Protein AF-A0A7J5XKN3-F1 (afdb_monomer_lite)

pLDDT: mean 83.37, std 16.57, range [26.05, 98.12]

Foldseek 3Di:
DFWFAQQAAWEQEPNDIDGVVVCLQAVCVNVQPWDPVCGRPALVRLVVQLCVVLVVCCVVPNDVVSCVVQLQDFQQRSSVVGPTDPSSVVRNCQPVVCVLRRQFGPVLVVQVDVVDDNVDIDDDDPPHPCVVVVVVCVVCVVPDDDDPPVPDPDDDDDDQFAEAAAQLQLVVVDDDVVDDDPLLVCLSVQFDFAADDDDDDDDPDPVCVVSVDAFHWYAYPDPVGIDTDDNDDDPDPDDDDDDDDPRRVHQKTTHGRPSVVSLVSQQDADDRYGYAYQSNAPDMPDPVSRVVRVVVRVVVNVVVVVVVVVVVVD

Sequence (314 aa):
MYKVTIVESSGRVGGRLKNTYAVKADPNILKYNVRKSEKGKSANDLLQRALQRVKDDVKAHGCKVALQKYDQYSLEDYLNGEDVSPEAIRMIGDLLNQESLMNLALTEVIYLQSDVNNTIKYYEVTNGSDLLTTAFQNVLKDHVPSSSTLRTPLTHLHADLVLVTTTAKAALFMDFDPPLSSKKMEVLRGIHYGSSTKIILTFKEKFWLEDGIKGGKSITDGPSRFIYYPSHSFPNNKIGKWSTDPHSLGAFALFTPYQHLILQGAVQKEGRVHFAGEHTAFPHAWIETAMKSAIRAATNINKEAARTQQHDEL

Organism: Dissostichus mawsoni (NCBI:txid36200)

Structure (mmCIF, N/CA/C/O backbone):
data_AF-A0A7J5XKN3-F1
#
_entry.id   AF-A0A7J5XKN3-F1
#
loop_
_atom_site.group_PDB
_atom_site.id
_atom_site.type_symbol
_atom_site.label_atom_id
_atom_site.label_alt_id
_atom_site.label_comp_id
_atom_site.label_asym_id
_atom_site.label_entity_id
_atom_site.label_seq_id
_atom_site.pdbx_PDB_ins_code
_atom_site.Cartn_x
_atom_site.Cartn_y
_atom_site.Cartn_z
_atom_site.occupancy
_atom_site.B_iso_or_equiv
_atom_site.auth_seq_id
_atom_site.auth_comp_id
_atom_site.auth_asym_id
_atom_site.auth_atom_id
_atom_site.pdbx_PDB_model_num
ATOM 1 N N . MET A 1 1 ? -1.855 -24.861 3.383 1.00 30.91 1 MET A N 1
ATOM 2 C CA . MET A 1 1 ? -2.262 -23.445 3.264 1.00 30.91 1 MET A CA 1
ATOM 3 C C . MET A 1 1 ? -3.124 -23.113 4.479 1.00 30.91 1 MET A C 1
ATOM 5 O O . MET A 1 1 ? -4.209 -23.670 4.600 1.00 30.91 1 MET A O 1
ATOM 9 N N . TYR A 1 2 ? -2.610 -22.331 5.433 1.00 26.05 2 TYR A N 1
ATOM 10 C CA . TYR A 1 2 ? -3.352 -21.966 6.649 1.00 26.05 2 TYR A CA 1
ATOM 11 C C . TYR A 1 2 ? -4.277 -20.774 6.371 1.00 26.05 2 TYR A C 1
ATOM 13 O O . TYR A 1 2 ? -3.972 -19.910 5.550 1.00 26.05 2 TYR A O 1
ATOM 21 N N . LYS A 1 3 ? -5.445 -20.762 7.018 1.00 28.62 3 LYS A N 1
ATOM 22 C CA . LYS A 1 3 ? -6.473 -19.726 6.862 1.00 28.62 3 LYS A CA 1
ATOM 23 C C . LYS A 1 3 ? -6.134 -18.543 7.770 1.00 28.62 3 LYS A C 1
ATOM 25 O O . LYS A 1 3 ? -6.198 -18.694 8.986 1.00 28.62 3 LYS A O 1
ATOM 30 N N . VAL A 1 4 ? -5.860 -17.371 7.200 1.00 27.14 4 VAL A N 1
ATOM 31 C CA . VAL A 1 4 ? -5.755 -16.127 7.975 1.00 27.14 4 VAL A CA 1
ATOM 32 C C . VAL A 1 4 ? -7.148 -15.508 8.043 1.00 27.14 4 VAL A C 1
ATOM 34 O O . VAL A 1 4 ? -7.730 -15.137 7.025 1.00 27.14 4 VAL A O 1
ATOM 37 N N . THR A 1 5 ? -7.720 -15.440 9.244 1.00 26.27 5 THR A N 1
ATOM 38 C CA . THR A 1 5 ? -8.950 -14.675 9.492 1.00 26.27 5 THR A CA 1
ATOM 39 C C . THR A 1 5 ? -8.538 -13.409 10.229 1.00 26.27 5 THR A C 1
ATOM 41 O O . THR A 1 5 ? -7.929 -13.504 11.294 1.00 26.27 5 THR A O 1
ATOM 44 N N . ILE A 1 6 ? -8.850 -12.229 9.683 1.00 34.16 6 ILE A N 1
ATOM 45 C CA . ILE A 1 6 ? -8.704 -10.967 10.420 1.00 34.16 6 ILE A CA 1
ATOM 46 C C . ILE A 1 6 ? -9.834 -10.924 11.453 1.00 34.16 6 ILE A C 1
ATOM 48 O O . ILE A 1 6 ? -10.905 -10.367 11.228 1.00 34.16 6 ILE A O 1
ATOM 52 N N . VAL A 1 7 ? -9.623 -11.599 12.580 1.00 32.91 7 VAL A N 1
ATOM 53 C CA . VAL A 1 7 ? -10.472 -11.458 13.760 1.00 32.91 7 VAL A CA 1
ATOM 54 C C . VAL A 1 7 ? -9.823 -10.381 14.605 1.00 32.91 7 VAL A C 1
ATOM 56 O O . VAL A 1 7 ? -8.782 -10.611 15.212 1.00 32.91 7 VAL A O 1
ATOM 59 N N . GLU A 1 8 ? -10.370 -9.171 14.606 1.00 50.75 8 GLU A N 1
ATOM 60 C CA . GLU A 1 8 ? -9.929 -8.221 15.623 1.00 50.75 8 GLU A CA 1
ATOM 61 C C . GLU A 1 8 ? -10.385 -8.788 16.980 1.00 50.75 8 GLU A C 1
ATOM 63 O O . GLU A 1 8 ? -11.509 -9.281 17.097 1.00 50.75 8 GLU A O 1
ATOM 68 N N . SER A 1 9 ? -9.478 -8.866 17.949 1.00 48.03 9 SER A N 1
ATOM 69 C CA . SER A 1 9 ? -9.684 -9.614 19.195 1.00 48.03 9 SER A CA 1
ATOM 70 C C . SER A 1 9 ? -10.018 -8.708 20.372 1.00 48.03 9 SER A C 1
ATOM 72 O O . SER A 1 9 ? -10.978 -8.941 21.110 1.00 48.03 9 SER A O 1
ATOM 74 N N . SER A 1 10 ? -9.238 -7.645 20.542 1.00 56.69 10 SER A N 1
ATOM 75 C CA . SER A 1 10 ? -9.460 -6.623 21.555 1.00 56.69 10 SER A CA 1
ATOM 76 C C . SER A 1 10 ? -8.798 -5.310 21.138 1.00 56.69 10 SER A C 1
ATOM 78 O O . SER A 1 10 ? -7.857 -5.288 20.350 1.00 56.69 10 SER A O 1
ATOM 80 N N . GLY A 1 11 ? -9.305 -4.182 21.623 1.00 58.00 11 GLY A N 1
ATOM 81 C CA . GLY A 1 11 ? -8.705 -2.878 21.385 1.00 58.00 11 GLY A CA 1
ATOM 82 C C . GLY A 1 11 ? -8.600 -2.070 22.666 1.00 58.00 11 GLY A C 1
ATOM 83 O O . GLY A 1 11 ? -9.523 -2.108 23.480 1.00 58.00 11 GLY A O 1
ATOM 84 N N . ARG A 1 12 ? -7.483 -1.360 22.863 1.00 60.47 12 ARG A N 1
ATOM 85 C CA . ARG A 1 12 ? -7.326 -0.348 23.911 1.00 60.47 12 ARG A CA 1
ATOM 86 C C . ARG A 1 12 ? -7.224 1.031 23.280 1.00 60.47 12 ARG A C 1
ATOM 88 O O . ARG A 1 12 ? -6.161 1.424 22.837 1.00 60.47 12 ARG A O 1
ATOM 95 N N . VAL A 1 13 ? -8.329 1.760 23.277 1.00 63.78 13 VAL A N 1
ATOM 96 C CA . VAL A 1 13 ? -8.402 3.113 22.715 1.00 63.78 13 VAL A CA 1
ATOM 97 C C . VAL A 1 13 ? -8.991 4.041 23.768 1.00 63.78 13 VAL A C 1
ATOM 99 O O . VAL A 1 13 ? -9.942 3.670 24.463 1.00 63.78 13 VAL A O 1
ATOM 102 N N . GLY A 1 14 ? -8.379 5.206 23.967 1.00 61.94 14 GLY A N 1
ATOM 103 C CA . GLY A 1 14 ? -8.684 6.105 25.077 1.00 61.94 14 GLY A CA 1
ATOM 104 C C . GLY A 1 14 ? -8.498 5.425 26.437 1.00 61.94 14 GLY A C 1
ATOM 105 O O . GLY A 1 14 ? -9.307 5.620 27.346 1.00 61.94 14 GLY A O 1
ATOM 106 N N . GLY A 1 15 ? -7.501 4.537 26.553 1.00 64.44 15 GLY A N 1
ATOM 107 C CA . GLY A 1 15 ? -7.208 3.785 27.778 1.00 64.44 15 GLY A CA 1
ATOM 108 C C . GLY A 1 15 ? -8.166 2.629 28.104 1.00 64.44 15 GLY A C 1
ATOM 109 O O . GLY A 1 15 ? -8.061 2.047 29.183 1.00 64.44 15 GLY A O 1
ATOM 110 N N . ARG A 1 16 ? -9.089 2.249 27.208 1.00 67.06 16 ARG A N 1
ATOM 111 C CA . ARG A 1 16 ? -10.119 1.232 27.501 1.00 67.06 16 ARG A CA 1
ATOM 112 C C . ARG A 1 16 ? -9.963 -0.039 26.703 1.00 67.06 16 ARG A C 1
ATOM 114 O O . ARG A 1 16 ? -10.171 -0.025 25.500 1.00 67.06 16 ARG A O 1
ATOM 121 N N . LEU A 1 17 ? -9.709 -1.145 27.397 1.00 73.62 17 LEU A N 1
ATOM 122 C CA . LEU A 1 17 ? -9.696 -2.473 26.796 1.00 73.62 17 LEU A CA 1
ATOM 123 C C . LEU A 1 17 ? -11.129 -2.957 26.532 1.00 73.62 17 LEU A C 1
ATOM 125 O O . LEU A 1 17 ? -11.919 -3.108 27.467 1.00 73.62 17 LEU A O 1
ATOM 129 N N . LYS A 1 18 ? -11.466 -3.200 25.266 1.00 79.12 18 LYS A N 1
ATOM 130 C CA . LYS A 1 18 ? -12.751 -3.765 24.841 1.00 79.12 18 LYS A CA 1
ATOM 131 C C . LYS A 1 18 ? -12.535 -4.877 23.833 1.00 79.12 18 LYS A C 1
ATOM 133 O O . LYS A 1 18 ? -11.673 -4.771 22.971 1.00 79.12 18 LYS A O 1
ATOM 138 N N . ASN A 1 19 ? -13.332 -5.936 23.935 1.00 77.62 19 ASN A N 1
ATOM 139 C CA . ASN A 1 19 ? -13.365 -6.970 22.910 1.00 77.62 19 ASN A CA 1
ATOM 140 C C . ASN A 1 19 ? -13.946 -6.375 21.618 1.00 77.62 19 ASN A C 1
ATOM 142 O O . ASN A 1 19 ? -14.929 -5.632 21.655 1.00 77.62 19 ASN A O 1
ATOM 146 N N . THR A 1 20 ? -13.361 -6.716 20.480 1.00 75.56 20 THR A N 1
ATOM 147 C CA . THR A 1 20 ? -13.816 -6.248 19.171 1.00 75.56 20 THR A CA 1
ATOM 148 C C . THR A 1 20 ? -15.270 -6.585 18.877 1.00 75.56 20 THR A C 1
ATOM 150 O O . THR A 1 20 ? -15.958 -5.756 18.296 1.00 75.56 20 THR A O 1
ATOM 153 N N . TYR A 1 21 ? -15.773 -7.757 19.271 1.00 77.44 21 TYR A N 1
ATOM 154 C CA . TYR A 1 21 ? -17.184 -8.098 19.065 1.00 77.44 21 TYR A CA 1
ATOM 155 C C . TYR A 1 21 ? -18.105 -7.109 19.784 1.00 77.44 21 TYR A C 1
ATOM 157 O O . TYR A 1 21 ? -19.127 -6.714 19.229 1.00 77.44 21 TYR A O 1
ATOM 165 N N . ALA A 1 22 ? -17.703 -6.637 20.969 1.00 82.69 22 ALA A N 1
ATOM 166 C CA . ALA A 1 22 ? -18.431 -5.593 21.680 1.00 82.69 22 ALA A CA 1
ATOM 167 C C . ALA A 1 22 ? -18.344 -4.245 20.947 1.00 82.69 22 ALA A C 1
ATOM 169 O O . ALA A 1 22 ? -19.355 -3.568 20.828 1.00 82.69 22 ALA A O 1
ATOM 170 N N . VAL A 1 23 ? -17.172 -3.875 20.412 1.00 85.75 23 VAL A N 1
ATOM 171 C CA . VAL A 1 23 ? -16.995 -2.632 19.629 1.00 85.75 23 VAL A CA 1
ATOM 172 C C . VAL A 1 23 ? -17.803 -2.670 18.328 1.00 85.75 23 VAL A C 1
ATOM 174 O O . VAL A 1 23 ? -18.379 -1.664 17.934 1.00 85.75 23 VAL A O 1
ATOM 177 N N . LYS A 1 24 ? -17.868 -3.826 17.660 1.00 83.69 24 LYS A N 1
ATOM 178 C CA . LYS A 1 24 ? -18.670 -4.025 16.446 1.00 83.69 24 LYS A CA 1
ATOM 179 C C . LYS A 1 24 ? -20.167 -3.960 16.735 1.00 83.69 24 LYS A C 1
ATOM 181 O O . LYS A 1 24 ? -20.903 -3.424 15.917 1.00 83.69 24 LYS A O 1
ATOM 186 N N . ALA A 1 25 ? -20.605 -4.501 17.872 1.00 87.38 25 ALA A N 1
ATOM 187 C CA . ALA A 1 25 ? -22.002 -4.446 18.295 1.00 87.38 25 ALA A CA 1
ATOM 188 C C . ALA A 1 25 ? -22.421 -3.038 18.750 1.00 87.38 25 ALA A C 1
ATOM 190 O O . ALA A 1 25 ? -23.528 -2.604 18.450 1.00 87.38 25 ALA A O 1
ATOM 191 N N . ASP A 1 26 ? -21.540 -2.323 19.454 1.00 90.56 26 ASP A N 1
ATOM 192 C CA . ASP A 1 26 ? -21.755 -0.941 19.879 1.00 90.56 26 ASP A CA 1
ATOM 193 C C . ASP A 1 26 ? -20.442 -0.136 19.835 1.00 90.56 26 ASP A C 1
ATOM 195 O O . ASP A 1 26 ? -19.656 -0.159 20.790 1.00 90.56 26 ASP A O 1
ATOM 199 N N . PRO A 1 27 ? -20.203 0.644 18.766 1.00 90.50 27 PRO A N 1
ATOM 200 C CA . PRO A 1 27 ? -19.013 1.488 18.665 1.00 90.50 27 PRO A CA 1
ATOM 201 C C . PRO A 1 27 ? -18.922 2.561 19.763 1.00 90.50 27 PRO A C 1
ATOM 203 O O . PRO A 1 27 ? -17.829 3.042 20.077 1.00 90.50 27 PRO A O 1
ATOM 206 N N . ASN A 1 28 ? -20.043 2.920 20.407 1.00 90.19 28 ASN A N 1
ATOM 207 C CA . ASN A 1 28 ? -20.073 3.975 21.422 1.00 90.19 28 ASN A CA 1
ATOM 208 C C . ASN A 1 28 ? -19.319 3.597 22.705 1.00 90.19 28 ASN A C 1
ATOM 210 O O . ASN A 1 28 ? -18.967 4.483 23.487 1.00 90.19 28 ASN A O 1
ATOM 214 N N . ILE A 1 29 ? -19.008 2.316 22.932 1.00 90.25 29 ILE A N 1
ATOM 215 C CA . ILE A 1 29 ? -18.264 1.876 24.123 1.00 90.25 29 ILE A CA 1
ATOM 216 C C . ILE A 1 29 ? -16.851 2.476 24.208 1.00 90.25 29 ILE A C 1
ATOM 218 O O . ILE A 1 29 ? -16.289 2.608 25.304 1.00 90.25 29 ILE A O 1
ATOM 222 N N . LEU A 1 30 ? -16.290 2.884 23.065 1.00 88.31 30 LEU A N 1
ATOM 223 C CA . LEU A 1 30 ? -15.011 3.591 22.984 1.00 88.31 30 LEU A CA 1
ATOM 224 C C . LEU A 1 30 ? -15.139 5.068 23.410 1.00 88.31 30 LEU A C 1
ATOM 226 O O . LEU A 1 30 ? -14.160 5.674 23.831 1.00 88.31 30 LEU A O 1
ATOM 230 N N . LYS A 1 31 ? -16.364 5.613 23.449 1.00 90.94 31 LYS A N 1
ATOM 231 C CA . LYS A 1 31 ? -16.730 7.001 23.801 1.00 90.94 31 LYS A CA 1
ATOM 232 C C . LYS A 1 31 ? -15.922 8.071 23.057 1.00 90.94 31 LYS A C 1
ATOM 234 O O . LYS A 1 31 ? -15.493 9.046 23.671 1.00 90.94 31 LYS A O 1
ATOM 239 N N . TYR A 1 32 ? -15.755 7.906 21.747 1.00 92.19 32 TYR A N 1
ATOM 240 C CA . TYR A 1 32 ? -15.432 9.038 20.877 1.00 92.19 32 TYR A CA 1
ATOM 241 C C . TYR A 1 32 ? -16.544 10.087 20.969 1.00 92.19 32 TYR A C 1
ATOM 243 O O . TYR A 1 32 ? -17.729 9.734 21.009 1.00 92.19 32 TYR A O 1
ATOM 251 N N . ASN A 1 33 ? -16.184 11.371 21.018 1.00 95.50 33 ASN A N 1
ATOM 252 C CA . ASN A 1 33 ? -17.155 12.455 21.186 1.00 95.50 33 ASN A CA 1
ATOM 253 C C . ASN A 1 33 ? -17.746 12.894 19.832 1.00 95.50 33 ASN A C 1
ATOM 255 O O . ASN A 1 33 ? -17.635 14.046 19.420 1.00 95.50 33 ASN A O 1
ATOM 259 N N . VAL A 1 34 ? -18.349 11.938 19.123 1.00 96.50 34 VAL A N 1
ATOM 260 C CA . VAL A 1 34 ? -18.928 12.133 17.784 1.00 96.50 34 VAL A CA 1
ATOM 261 C C . VAL A 1 34 ? -20.284 12.850 17.834 1.00 96.50 34 VAL A C 1
ATOM 263 O O . VAL A 1 34 ? -20.976 12.864 18.862 1.00 96.50 34 VAL A O 1
ATOM 266 N N . ARG A 1 35 ? -20.710 13.426 16.702 1.00 97.56 35 ARG A N 1
ATOM 267 C CA . ARG A 1 35 ? -22.014 14.099 16.577 1.00 97.56 35 ARG A CA 1
ATOM 268 C C . ARG A 1 35 ? -23.163 13.110 16.780 1.00 97.56 35 ARG A C 1
ATOM 270 O O . ARG A 1 35 ? -23.034 11.904 16.586 1.00 97.56 35 ARG A O 1
ATOM 277 N N . LYS A 1 36 ? -24.357 13.627 17.096 1.00 96.12 36 LYS A N 1
ATOM 278 C CA . LYS A 1 36 ? -25.571 12.800 17.258 1.00 96.12 36 LYS A CA 1
ATOM 279 C C . LYS A 1 36 ? -25.877 11.937 16.023 1.00 96.12 36 LYS A C 1
ATOM 281 O O . LYS A 1 36 ? -26.283 10.796 16.191 1.00 96.12 36 LYS A O 1
ATOM 286 N N . SER A 1 37 ? -25.644 12.456 14.815 1.00 96.00 37 SER A N 1
ATOM 287 C CA . SER A 1 37 ? -25.842 11.746 13.538 1.00 96.00 37 SER A CA 1
ATOM 288 C C . SER A 1 37 ? -24.800 10.653 13.254 1.00 96.00 37 SER A C 1
ATOM 290 O O . SER A 1 37 ? -24.967 9.873 12.312 1.00 96.00 37 SER A O 1
ATOM 292 N N . GLU A 1 38 ? -23.727 10.595 14.041 1.00 97.38 38 GLU A N 1
ATOM 293 C CA . GLU A 1 38 ? -22.603 9.663 13.890 1.00 97.38 38 GLU A CA 1
ATOM 294 C C . GLU A 1 38 ? -22.593 8.576 14.969 1.00 97.38 3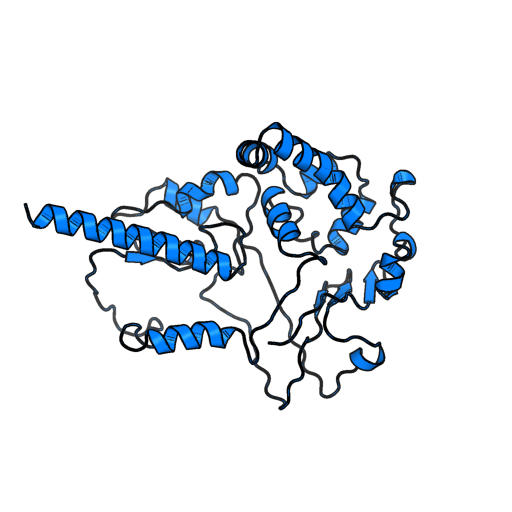8 GLU A C 1
ATOM 296 O O . GLU A 1 38 ? -21.942 7.549 14.798 1.00 97.38 38 GLU A O 1
ATOM 301 N N . LYS A 1 39 ? -23.333 8.770 16.068 1.00 95.69 39 LYS A N 1
ATOM 302 C CA . LYS A 1 39 ? -23.427 7.789 17.154 1.00 95.69 39 LYS A CA 1
ATOM 303 C C . LYS A 1 39 ? -23.906 6.429 16.648 1.00 95.69 39 LYS A C 1
ATOM 305 O O . LYS A 1 39 ? -24.831 6.341 15.845 1.00 95.69 39 LYS A O 1
ATOM 310 N N . GLY A 1 40 ? -23.284 5.372 17.166 1.00 94.25 40 GLY A N 1
ATOM 311 C CA . GLY A 1 40 ? -23.569 3.984 16.790 1.00 94.25 40 GLY A CA 1
ATOM 312 C C . GLY A 1 40 ? -23.002 3.539 15.438 1.00 94.25 40 GLY A C 1
ATOM 313 O O . GLY A 1 40 ? -23.104 2.359 15.125 1.00 94.25 40 GLY A O 1
ATOM 314 N N . LYS A 1 41 ? -22.382 4.429 14.652 1.00 95.69 41 LYS A N 1
ATOM 315 C CA . LYS A 1 41 ? -21.706 4.057 13.401 1.00 95.69 41 LYS A CA 1
ATOM 316 C C . LYS A 1 41 ? -20.284 3.586 13.682 1.00 95.69 41 LYS A C 1
ATOM 318 O O . LYS A 1 41 ? -19.591 4.159 14.524 1.00 95.69 41 LYS A O 1
ATOM 323 N N . SER A 1 42 ? -19.837 2.547 12.980 1.00 93.50 42 SER A N 1
ATOM 324 C CA . SER A 1 42 ? -18.439 2.120 13.047 1.00 93.50 42 SER A CA 1
ATOM 325 C C . SER A 1 42 ? -17.532 3.101 12.296 1.00 93.50 42 SER A C 1
ATOM 327 O O . SER A 1 42 ? -17.991 3.867 11.447 1.00 93.50 42 SER A O 1
ATOM 329 N N . ALA A 1 43 ? -16.222 3.041 12.553 1.00 93.38 43 ALA A N 1
ATOM 330 C CA . ALA A 1 43 ? -15.239 3.812 11.790 1.00 93.38 43 ALA A CA 1
ATOM 331 C C . ALA A 1 43 ? -15.352 3.543 10.281 1.00 93.38 43 ALA A C 1
ATOM 333 O O . ALA A 1 43 ? -15.291 4.467 9.474 1.00 93.38 43 ALA A O 1
ATOM 334 N N . ASN A 1 44 ? -15.581 2.281 9.900 1.00 92.19 44 ASN A N 1
ATOM 335 C CA . ASN A 1 44 ? -15.778 1.915 8.504 1.00 92.19 44 ASN A CA 1
ATOM 336 C C . ASN A 1 44 ? -17.055 2.541 7.932 1.00 92.19 44 ASN A C 1
ATOM 338 O O . ASN A 1 44 ? -17.010 3.073 6.833 1.00 92.19 44 ASN A O 1
ATOM 342 N N . ASP A 1 45 ? -18.173 2.547 8.661 1.00 94.44 45 ASP A N 1
ATOM 343 C CA . ASP A 1 45 ? -19.413 3.169 8.168 1.00 94.44 45 ASP A CA 1
ATOM 344 C C . ASP A 1 45 ? -19.241 4.675 7.936 1.00 94.44 45 ASP A C 1
ATOM 346 O O . ASP A 1 45 ? -19.732 5.216 6.945 1.00 94.44 45 ASP A O 1
ATOM 350 N N . LEU A 1 46 ? -18.518 5.347 8.837 1.00 96.56 46 LEU A N 1
ATOM 351 C CA . LEU A 1 46 ? -18.203 6.771 8.731 1.00 96.56 46 LEU A CA 1
ATOM 352 C C . LEU A 1 46 ? -17.315 7.050 7.511 1.00 96.56 46 LEU A C 1
ATOM 354 O O . LEU A 1 46 ? -17.649 7.921 6.706 1.00 96.56 46 LEU A O 1
ATOM 358 N N . LEU A 1 47 ? -16.259 6.257 7.310 1.00 95.44 47 LEU A N 1
ATOM 359 C CA . LEU A 1 47 ? -15.401 6.358 6.129 1.00 95.44 47 LEU A CA 1
ATOM 360 C C . LEU A 1 47 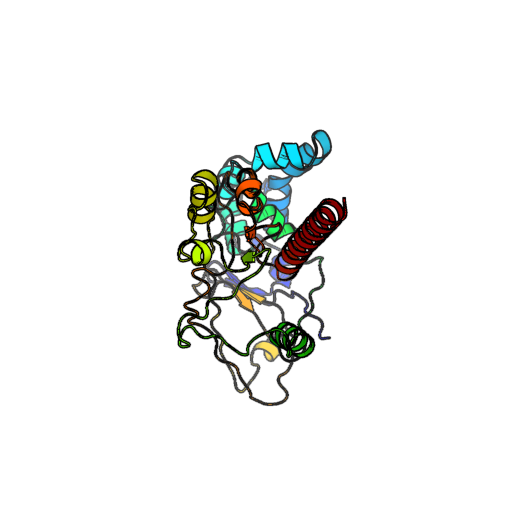? -16.175 6.069 4.833 1.00 95.44 47 LEU A C 1
ATOM 362 O O . LEU A 1 47 ? -16.089 6.826 3.870 1.00 95.44 47 LEU A O 1
ATOM 366 N N . GLN A 1 48 ? -16.969 4.997 4.791 1.00 94.62 48 GLN A N 1
ATOM 367 C CA . GLN A 1 48 ? -17.734 4.620 3.599 1.00 94.62 48 GLN A CA 1
ATOM 368 C C . GLN A 1 48 ? -18.796 5.660 3.231 1.00 94.62 48 GLN A C 1
ATOM 370 O O . GLN A 1 48 ? -19.076 5.824 2.041 1.00 94.62 48 GLN A O 1
ATOM 375 N N . ARG A 1 49 ? -19.359 6.359 4.228 1.00 95.62 49 ARG A N 1
ATOM 376 C CA . ARG A 1 49 ? -20.246 7.509 4.029 1.00 95.62 49 ARG A CA 1
ATOM 377 C C . ARG A 1 49 ? -19.492 8.700 3.437 1.00 95.62 49 ARG A C 1
ATOM 379 O O . ARG A 1 49 ? -19.989 9.276 2.476 1.00 95.62 49 ARG A O 1
ATOM 386 N N . ALA A 1 50 ? -18.308 9.036 3.954 1.00 96.56 50 ALA A N 1
ATOM 387 C CA . ALA A 1 50 ? -17.474 10.112 3.404 1.00 96.56 50 ALA A CA 1
ATOM 388 C C . ALA A 1 50 ? -17.047 9.831 1.954 1.00 96.56 50 ALA A C 1
ATOM 390 O O . ALA A 1 50 ? -17.022 10.718 1.108 1.00 96.56 50 ALA A O 1
ATOM 391 N N . LEU A 1 51 ? -16.761 8.568 1.629 1.00 96.69 51 LEU A N 1
ATOM 392 C CA . LEU A 1 51 ? -16.376 8.141 0.281 1.00 96.69 51 LEU A CA 1
ATOM 393 C C . LEU A 1 51 ? -17.563 7.993 -0.685 1.00 96.69 51 LEU A C 1
ATOM 395 O O . LEU A 1 51 ? -17.363 7.605 -1.837 1.00 96.69 51 LEU A O 1
ATOM 399 N N . GLN A 1 52 ? -18.800 8.275 -0.259 1.00 96.31 52 GLN A N 1
ATOM 400 C CA . GLN A 1 52 ? -19.971 8.110 -1.121 1.00 96.31 52 GLN A CA 1
ATOM 401 C C . GLN A 1 52 ? -19.881 8.998 -2.366 1.00 96.31 52 GLN A C 1
ATOM 403 O O . GLN A 1 52 ? -20.122 8.521 -3.473 1.00 96.31 52 GLN A O 1
ATOM 408 N N . ARG A 1 53 ? -19.415 10.239 -2.204 1.00 96.00 53 ARG A N 1
ATOM 409 C CA . ARG A 1 53 ? -19.208 11.169 -3.317 1.00 96.00 53 ARG A CA 1
ATOM 410 C C . ARG A 1 53 ? -18.215 10.633 -4.350 1.00 96.00 53 ARG A C 1
ATOM 412 O O . ARG A 1 53 ? -18.489 10.698 -5.544 1.00 96.00 53 ARG A O 1
ATOM 419 N N . VAL A 1 54 ? -17.106 10.036 -3.901 1.00 96.88 54 VAL A N 1
ATOM 420 C CA . VAL A 1 54 ? -16.134 9.381 -4.794 1.00 96.88 54 VAL A CA 1
ATOM 421 C C . VAL A 1 54 ? -16.800 8.252 -5.580 1.00 96.88 54 VAL A C 1
ATOM 423 O O . VAL A 1 54 ? -16.617 8.154 -6.791 1.00 96.88 54 VAL A O 1
ATOM 426 N N . LYS A 1 55 ? -17.600 7.407 -4.916 1.00 96.25 55 LYS A N 1
ATOM 427 C CA . LYS A 1 55 ? -18.308 6.294 -5.574 1.00 96.25 55 LYS A CA 1
ATOM 428 C C . LYS A 1 55 ? -19.289 6.789 -6.631 1.00 96.25 55 LYS A C 1
ATOM 430 O O . LYS A 1 55 ? -19.380 6.186 -7.700 1.00 96.25 55 LYS A O 1
ATOM 435 N N . ASP A 1 56 ? -20.020 7.854 -6.332 1.00 97.50 56 ASP A N 1
ATOM 436 C CA . ASP A 1 56 ? -20.997 8.432 -7.250 1.00 97.50 56 ASP A CA 1
ATOM 437 C C . ASP A 1 56 ? -20.298 9.047 -8.469 1.00 97.50 56 ASP A C 1
ATOM 439 O O . ASP A 1 56 ? -20.690 8.779 -9.605 1.00 97.50 56 ASP A O 1
ATOM 443 N N . ASP A 1 57 ? -19.183 9.750 -8.258 1.00 97.38 57 ASP A N 1
ATOM 444 C CA . ASP A 1 57 ? -18.365 10.303 -9.338 1.00 97.38 57 ASP A CA 1
ATOM 445 C C . ASP A 1 57 ? -17.735 9.221 -10.223 1.00 97.38 57 ASP A C 1
ATOM 447 O O . ASP A 1 57 ? -17.711 9.375 -11.445 1.00 97.38 57 ASP A O 1
ATOM 451 N N . VAL A 1 58 ? -17.264 8.112 -9.640 1.00 97.12 58 VAL A N 1
ATOM 452 C CA . VAL A 1 58 ? -16.761 6.956 -10.401 1.00 97.12 58 VAL A CA 1
ATOM 453 C C . VAL A 1 58 ? -17.867 6.359 -11.270 1.00 97.12 58 VAL A C 1
ATOM 455 O O . VAL A 1 58 ? -17.620 6.052 -12.434 1.00 97.12 58 VAL A O 1
ATOM 458 N N . LYS A 1 59 ? -19.087 6.210 -10.740 1.00 97.62 59 LYS A N 1
ATOM 459 C CA . LYS A 1 59 ? -20.229 5.692 -11.511 1.00 97.62 59 LYS A CA 1
ATOM 460 C C . LYS A 1 59 ? -20.637 6.634 -12.641 1.00 97.62 59 LYS A C 1
ATOM 462 O O . LYS A 1 59 ? -20.975 6.160 -13.720 1.00 97.62 59 LYS A O 1
ATOM 467 N N . ALA A 1 60 ? -20.612 7.940 -12.393 1.00 98.12 60 ALA A N 1
ATOM 468 C CA . ALA A 1 60 ? -21.052 8.940 -13.357 1.00 98.12 60 ALA A CA 1
ATOM 469 C C . ALA A 1 60 ? -20.011 9.224 -14.455 1.00 98.12 60 ALA A C 1
ATOM 471 O O . ALA A 1 60 ? -20.382 9.406 -15.611 1.00 98.12 60 ALA A O 1
ATOM 472 N N . HIS A 1 61 ? -18.717 9.246 -14.116 1.00 97.38 61 HIS A N 1
ATOM 473 C CA . HIS A 1 61 ? -17.659 9.755 -15.004 1.00 97.38 61 HIS A CA 1
ATOM 474 C C . HIS A 1 61 ? -16.522 8.754 -15.273 1.00 97.38 61 HIS A C 1
ATOM 476 O O . HIS A 1 61 ? -15.643 9.013 -16.097 1.00 97.38 61 HIS A O 1
ATOM 482 N N . GLY A 1 62 ? -16.523 7.603 -14.599 1.00 96.75 62 GLY A N 1
ATOM 483 C CA . GLY A 1 62 ? -15.514 6.556 -14.742 1.00 96.75 62 GLY A CA 1
ATOM 484 C C . GLY A 1 62 ? -14.259 6.760 -13.884 1.00 96.75 62 GLY A C 1
ATOM 485 O O . GLY A 1 62 ? -13.941 7.853 -13.411 1.00 96.75 62 GLY A O 1
ATOM 486 N N . CYS A 1 63 ? -13.498 5.673 -13.708 1.00 93.69 63 CYS A N 1
ATOM 487 C CA . CYS A 1 63 ? -12.359 5.625 -12.786 1.00 93.69 63 CYS A CA 1
ATOM 488 C C . CYS A 1 63 ? -11.242 6.615 -13.132 1.00 93.69 63 CYS A C 1
ATOM 490 O O . CYS A 1 63 ? -10.633 7.177 -12.231 1.00 93.69 63 CYS A O 1
ATOM 492 N N . LYS A 1 64 ? -10.963 6.848 -14.423 1.00 93.25 64 LYS A N 1
ATOM 493 C CA . LYS A 1 64 ? -9.873 7.745 -14.842 1.00 93.25 64 LYS A CA 1
ATOM 494 C C . LYS A 1 64 ? -10.144 9.196 -14.437 1.00 93.25 64 LYS A C 1
ATOM 496 O O . LYS A 1 64 ? -9.247 9.858 -13.926 1.00 93.25 64 LYS A O 1
ATOM 501 N N . VAL A 1 65 ? -11.372 9.665 -14.654 1.00 95.38 65 VAL A N 1
ATOM 502 C CA . VAL A 1 65 ? -11.784 11.031 -14.302 1.00 95.38 65 VAL A CA 1
ATOM 503 C C . VAL A 1 65 ? -11.805 11.196 -12.785 1.00 95.38 65 VAL A C 1
ATOM 505 O O . VAL A 1 65 ? -11.262 12.170 -12.269 1.00 95.38 65 VAL A O 1
ATOM 508 N N . ALA A 1 66 ? -12.350 10.212 -12.064 1.00 95.69 66 ALA A N 1
ATOM 509 C CA . ALA A 1 66 ? -12.329 10.211 -10.605 1.00 95.69 66 ALA A CA 1
ATOM 510 C C . ALA A 1 66 ? -10.894 10.219 -10.051 1.00 95.69 66 ALA A C 1
ATOM 512 O O . ALA A 1 66 ? -10.591 11.027 -9.180 1.00 95.69 66 ALA A O 1
ATOM 513 N N . LEU A 1 67 ? -9.988 9.396 -10.592 1.00 94.12 67 LEU A N 1
ATOM 514 C CA . LEU A 1 67 ? -8.580 9.377 -10.186 1.00 94.12 67 LEU A CA 1
ATOM 515 C C . LEU A 1 67 ? -7.945 10.764 -10.344 1.00 94.12 67 LEU A C 1
ATOM 517 O O . LEU A 1 67 ? -7.369 11.278 -9.395 1.00 94.12 67 LEU A O 1
ATOM 521 N N . GLN A 1 68 ? -8.112 11.407 -11.503 1.00 93.75 68 GLN A N 1
ATOM 522 C CA . GLN A 1 68 ? -7.585 12.756 -11.747 1.00 93.75 68 GLN A CA 1
ATOM 523 C C . GLN A 1 68 ? -8.152 13.802 -10.786 1.00 93.75 68 GLN A C 1
ATOM 525 O O . GLN A 1 68 ? -7.422 14.671 -10.319 1.00 93.75 68 GLN A O 1
ATOM 530 N N . LYS A 1 69 ? -9.447 13.708 -10.478 1.00 95.88 69 LYS A N 1
ATOM 531 C CA . LYS A 1 69 ? -10.122 14.629 -9.564 1.00 95.88 69 LYS A CA 1
ATOM 532 C C . LYS A 1 69 ? -9.686 14.447 -8.114 1.00 95.88 69 LYS A C 1
ATOM 534 O O . LYS A 1 69 ? -9.599 15.436 -7.393 1.00 95.88 69 LYS A O 1
ATOM 539 N N . TYR A 1 70 ? -9.486 13.211 -7.672 1.00 97.25 70 TYR A N 1
ATOM 540 C CA . TYR A 1 70 ? -9.316 12.894 -6.256 1.00 97.25 70 TYR A CA 1
ATOM 541 C C . TYR A 1 70 ? -7.860 12.714 -5.825 1.00 97.25 70 TYR A C 1
ATOM 543 O O . TYR A 1 70 ? -7.577 12.860 -4.641 1.00 97.25 70 TYR A O 1
ATOM 551 N N . ASP A 1 71 ? -6.929 12.479 -6.755 1.00 96.69 71 ASP A N 1
ATOM 552 C CA . ASP A 1 71 ? -5.501 12.327 -6.431 1.00 96.69 71 ASP A CA 1
ATOM 553 C C . ASP A 1 71 ? -4.870 13.607 -5.870 1.00 96.69 71 ASP A C 1
ATOM 555 O O . ASP A 1 71 ? -3.838 13.550 -5.218 1.00 96.69 71 ASP A O 1
ATOM 559 N N . GLN A 1 72 ? -5.485 14.768 -6.099 1.00 95.75 72 GLN A N 1
ATOM 560 C CA . GLN A 1 72 ? -5.030 16.043 -5.540 1.00 95.75 72 GLN A CA 1
ATOM 561 C C . GLN A 1 72 ? -5.307 16.197 -4.038 1.00 95.75 72 GLN A C 1
ATOM 563 O O . GLN A 1 72 ? -4.742 17.090 -3.410 1.00 95.75 72 GLN A O 1
ATOM 568 N N . TYR A 1 73 ? -6.189 15.372 -3.469 1.00 97.31 73 TYR A N 1
ATOM 569 C CA . TYR A 1 73 ? -6.539 15.445 -2.056 1.00 97.31 73 TYR A CA 1
ATOM 570 C C . TYR A 1 73 ? -5.669 14.497 -1.245 1.00 97.31 73 TYR A C 1
ATOM 572 O O . TYR A 1 73 ? -5.494 13.333 -1.619 1.00 97.31 73 TYR A O 1
ATOM 580 N N . SER A 1 74 ? -5.190 14.968 -0.094 1.00 97.88 74 SER A N 1
ATOM 581 C CA . SER A 1 74 ? -4.823 14.047 0.975 1.00 97.88 74 SER A CA 1
ATOM 582 C C . SER A 1 74 ? -6.085 13.413 1.575 1.00 97.88 74 SER A C 1
ATOM 584 O O . SER A 1 74 ? -7.198 13.924 1.394 1.00 97.88 74 SER A O 1
ATOM 586 N N . LEU A 1 75 ? -5.941 12.291 2.280 1.00 97.25 75 LEU A N 1
ATOM 587 C CA . LEU A 1 75 ? -7.061 11.693 3.007 1.00 97.25 75 LEU A CA 1
ATOM 588 C C . LEU A 1 75 ? -7.660 12.680 4.020 1.00 97.25 75 LEU A C 1
ATOM 590 O O . LEU A 1 75 ? -8.878 12.824 4.078 1.00 97.25 75 LEU A O 1
ATOM 594 N N . GLU A 1 76 ? -6.818 13.370 4.786 1.00 96.19 76 GLU A N 1
ATOM 595 C CA . GLU A 1 76 ? -7.247 14.339 5.795 1.00 96.19 76 GLU A CA 1
ATOM 596 C C . GLU A 1 76 ? -7.966 15.538 5.174 1.00 96.19 76 GLU A C 1
ATOM 598 O O . GLU A 1 76 ? -9.069 15.873 5.608 1.00 96.19 76 GLU A O 1
ATOM 603 N N . ASP A 1 77 ? -7.402 16.140 4.122 1.00 97.00 77 ASP A N 1
ATOM 604 C CA . ASP A 1 77 ? -8.032 17.273 3.432 1.00 97.00 77 ASP A CA 1
ATOM 605 C C . ASP A 1 77 ? -9.393 16.886 2.852 1.00 97.00 77 ASP A C 1
ATOM 607 O O . ASP A 1 77 ? -10.350 17.659 2.931 1.00 97.00 77 ASP A O 1
ATOM 611 N N . TYR A 1 78 ? -9.502 15.676 2.291 1.00 98.06 78 TYR A N 1
ATOM 612 C CA . TYR A 1 78 ? -10.774 15.166 1.796 1.00 98.06 78 TYR A CA 1
ATOM 613 C C . TYR A 1 78 ? -11.784 14.986 2.931 1.00 98.06 78 TYR A C 1
ATOM 615 O O . TYR A 1 78 ? -12.893 15.505 2.843 1.00 98.06 78 TYR A O 1
ATOM 623 N N . LEU A 1 79 ? -11.413 14.286 4.010 1.00 97.62 79 LEU A N 1
ATOM 624 C CA . LEU A 1 79 ? -12.323 14.012 5.125 1.00 97.62 79 LEU A CA 1
ATOM 625 C C . LEU A 1 79 ? -12.790 15.296 5.824 1.00 97.62 79 LEU A C 1
ATOM 627 O O . LEU A 1 79 ? -13.963 15.389 6.183 1.00 97.62 79 LEU A O 1
ATOM 631 N N . ASN A 1 80 ? -11.915 16.295 5.961 1.00 96.06 80 ASN A N 1
ATOM 632 C CA . ASN A 1 80 ? -12.263 17.613 6.501 1.00 96.06 80 ASN A CA 1
ATOM 633 C C . ASN A 1 80 ? -13.261 18.383 5.617 1.00 96.06 80 ASN A C 1
ATOM 635 O O . ASN A 1 80 ? -13.975 19.255 6.114 1.00 96.06 80 ASN A O 1
ATOM 639 N N . GLY A 1 81 ? -13.323 18.070 4.319 1.00 95.81 81 GLY A N 1
ATOM 640 C CA . GLY A 1 81 ? -14.289 18.631 3.373 1.00 95.81 81 GLY A CA 1
ATOM 641 C C . GLY A 1 81 ? -15.650 17.922 3.340 1.00 95.81 81 GLY A C 1
ATOM 642 O O . GLY A 1 81 ? -16.562 18.407 2.669 1.00 95.81 81 GLY A O 1
ATOM 643 N N . GLU A 1 82 ? -15.807 16.798 4.043 1.00 96.00 82 GLU A N 1
ATOM 644 C CA . GLU A 1 82 ? -17.022 15.975 4.041 1.00 96.00 82 GLU A CA 1
ATOM 645 C C . GLU A 1 82 ? -17.847 16.145 5.339 1.00 96.00 82 GLU A C 1
ATOM 647 O O . GLU A 1 82 ? -17.393 16.712 6.332 1.00 96.00 82 GLU A O 1
ATOM 652 N N . ASP A 1 83 ? -19.096 15.650 5.363 1.00 94.56 83 ASP A N 1
ATOM 653 C CA . ASP A 1 83 ? -19.959 15.676 6.568 1.00 94.56 83 ASP A CA 1
ATOM 654 C C . ASP A 1 83 ? -19.568 14.581 7.582 1.00 94.56 83 ASP A C 1
ATOM 656 O O . ASP A 1 83 ? -20.334 13.651 7.873 1.00 94.56 83 ASP A O 1
ATOM 660 N N . VAL A 1 84 ? -18.345 14.697 8.104 1.00 95.75 84 VAL A N 1
ATOM 661 C CA . VAL A 1 84 ? -17.770 13.861 9.162 1.00 95.75 84 VAL A CA 1
ATOM 662 C C . VAL A 1 84 ? -17.108 14.766 10.203 1.00 95.75 84 VAL A C 1
ATOM 664 O O . VAL A 1 84 ? -16.426 15.732 9.875 1.00 95.75 84 VAL A O 1
ATOM 667 N N . SER A 1 85 ? -17.349 14.517 11.489 1.00 97.25 85 SER A N 1
ATOM 668 C CA . SER A 1 85 ? -16.786 15.329 12.569 1.00 97.25 85 SER A CA 1
ATOM 669 C C . SER A 1 85 ? -15.301 15.037 12.810 1.00 97.25 85 SER A C 1
ATOM 671 O O . SER A 1 85 ? -14.858 13.914 12.574 1.00 97.25 85 SER A O 1
ATOM 673 N N . PRO A 1 86 ? -14.532 15.982 13.385 1.00 96.88 86 PRO A N 1
ATOM 674 C CA . PRO A 1 86 ? -13.129 15.739 13.733 1.00 96.88 86 PRO A CA 1
ATOM 675 C C . PRO A 1 86 ? -12.919 14.511 14.634 1.00 96.88 86 PRO A C 1
ATOM 677 O O . PRO A 1 86 ? -11.976 13.749 14.448 1.00 96.88 86 PRO A O 1
ATOM 680 N N . GLU A 1 87 ? -13.837 14.252 15.571 1.00 96.31 87 GLU A N 1
ATOM 681 C CA . GLU A 1 87 ? -13.777 13.055 16.423 1.00 96.31 87 GLU A CA 1
ATOM 682 C C . GLU A 1 87 ? -14.068 11.762 15.653 1.00 96.31 87 GLU A C 1
ATOM 684 O O . GLU A 1 87 ? -13.512 10.713 15.979 1.00 96.31 87 GLU A O 1
ATOM 689 N N . ALA A 1 88 ? -14.907 11.823 14.618 1.00 96.88 88 ALA A N 1
ATOM 690 C CA . ALA A 1 88 ? -15.116 10.704 13.709 1.00 96.88 88 ALA A CA 1
ATOM 691 C C . ALA A 1 88 ? -13.894 10.474 12.801 1.00 96.88 88 ALA A C 1
ATOM 693 O O . ALA A 1 88 ? -13.527 9.322 12.580 1.00 96.88 88 ALA A O 1
ATOM 694 N N . ILE A 1 89 ? -13.213 11.535 12.349 1.00 96.88 89 ILE A N 1
ATOM 695 C CA . ILE A 1 89 ? -11.939 11.436 11.613 1.00 96.88 89 ILE A CA 1
ATOM 696 C C . ILE A 1 89 ? -10.865 10.780 12.492 1.00 96.88 89 ILE A C 1
ATOM 698 O O . ILE A 1 89 ? -10.219 9.830 12.055 1.00 96.88 89 ILE A O 1
ATOM 702 N N . ARG A 1 90 ? -10.748 11.183 13.764 1.00 94.94 90 ARG A N 1
ATOM 703 C CA . ARG A 1 90 ? -9.853 10.528 14.735 1.00 94.94 90 ARG A CA 1
ATOM 704 C C . ARG A 1 90 ? -10.193 9.047 14.924 1.00 94.94 90 ARG A C 1
ATOM 706 O O . ARG A 1 90 ? -9.311 8.194 14.919 1.00 94.94 90 ARG A O 1
ATOM 713 N N . MET A 1 91 ? -11.481 8.717 15.043 1.00 94.50 91 MET A N 1
ATOM 714 C CA . MET A 1 91 ? -11.948 7.329 15.142 1.00 94.50 91 MET A CA 1
ATOM 715 C C . MET A 1 91 ? -11.586 6.496 13.900 1.00 94.50 91 MET A C 1
ATOM 717 O O . MET A 1 91 ? -11.202 5.332 14.032 1.00 94.50 91 MET A O 1
ATOM 721 N N . ILE A 1 92 ? -11.689 7.083 12.704 1.00 94.88 92 ILE A N 1
ATOM 722 C CA . ILE A 1 92 ? -11.243 6.487 11.437 1.00 94.88 92 ILE A CA 1
ATOM 723 C C . ILE A 1 92 ? -9.728 6.241 11.467 1.00 94.88 92 ILE A C 1
ATOM 725 O O . ILE A 1 92 ? -9.289 5.116 11.212 1.00 94.88 92 ILE A O 1
ATOM 729 N N . GLY A 1 93 ? -8.943 7.252 11.847 1.00 92.81 93 GLY A N 1
ATOM 730 C CA . GLY A 1 93 ? -7.485 7.184 11.946 1.00 92.81 93 GLY A CA 1
ATOM 731 C C . GLY A 1 93 ? -6.992 6.074 12.871 1.00 92.81 93 GLY A C 1
ATOM 732 O O . GLY A 1 93 ? -6.171 5.236 12.472 1.00 92.81 93 GLY A O 1
ATOM 733 N N . ASP A 1 94 ? -7.544 6.017 14.082 1.00 91.12 94 ASP A N 1
ATOM 734 C CA . ASP A 1 94 ? -7.188 5.040 15.110 1.00 91.12 94 ASP A CA 1
ATOM 735 C C . ASP A 1 94 ? -7.579 3.607 14.736 1.00 91.12 94 ASP A C 1
ATOM 737 O O . ASP A 1 94 ? -6.756 2.692 14.818 1.00 91.12 94 ASP A O 1
ATOM 741 N N . LEU A 1 95 ? -8.832 3.387 14.325 1.00 89.94 95 LEU A N 1
ATOM 742 C CA . LEU A 1 95 ? -9.372 2.031 14.183 1.00 89.94 95 LEU A CA 1
ATOM 743 C C . LEU A 1 95 ? -9.062 1.397 12.825 1.00 89.94 95 LEU A C 1
ATOM 745 O O . LEU A 1 95 ? -8.914 0.177 12.738 1.00 89.94 95 LEU A O 1
ATOM 749 N N . LEU A 1 96 ? -8.932 2.200 11.767 1.00 90.06 96 LEU A N 1
ATOM 750 C CA . LEU A 1 96 ? -8.705 1.697 10.407 1.00 90.06 96 LEU A CA 1
ATOM 751 C C . LEU A 1 96 ? -7.237 1.758 9.972 1.00 90.06 96 LEU A C 1
ATOM 753 O O . LEU A 1 96 ? -6.946 1.493 8.808 1.00 90.06 96 LEU A O 1
ATOM 757 N N . ASN A 1 97 ? -6.313 2.057 10.896 1.00 88.56 97 ASN A N 1
ATOM 758 C CA . ASN A 1 97 ? -4.890 2.268 10.602 1.00 88.56 97 ASN A CA 1
ATOM 759 C C . ASN A 1 97 ? -4.655 3.396 9.581 1.00 88.56 97 ASN A C 1
ATOM 761 O O . ASN A 1 97 ? -3.783 3.288 8.723 1.00 88.56 97 ASN A O 1
ATOM 765 N N . GLN A 1 98 ? -5.465 4.454 9.645 1.00 88.94 98 GLN A N 1
ATOM 766 C CA . GLN A 1 98 ? -5.383 5.573 8.704 1.00 88.94 98 GLN A CA 1
ATOM 767 C C . GLN A 1 98 ? -4.632 6.777 9.263 1.00 88.94 98 GLN A C 1
ATOM 769 O O . GLN A 1 98 ? -4.237 7.635 8.488 1.00 88.94 98 GLN A O 1
ATOM 774 N N . GLU A 1 99 ? -4.363 6.815 10.570 1.00 87.50 99 GLU A N 1
ATOM 775 C CA . GLU A 1 99 ? -3.674 7.939 11.218 1.00 87.50 99 GLU A CA 1
ATOM 776 C C . GLU A 1 99 ? -2.335 8.276 10.544 1.00 87.50 99 GLU A C 1
ATOM 778 O O . GLU A 1 99 ? -2.083 9.412 10.163 1.00 87.50 99 GLU A O 1
ATOM 783 N N . SER A 1 100 ? -1.492 7.267 10.305 1.00 87.31 100 SER A N 1
ATOM 784 C CA . SER A 1 100 ? -0.197 7.452 9.638 1.00 87.31 100 SER A CA 1
ATOM 785 C C . SER A 1 100 ? -0.302 7.623 8.119 1.00 87.31 100 SER A C 1
ATOM 787 O O . SER A 1 100 ? 0.725 7.660 7.448 1.00 87.31 100 SER A O 1
ATOM 789 N N . LEU A 1 101 ? -1.520 7.634 7.573 1.00 91.38 101 LEU A N 1
ATOM 790 C CA . LEU A 1 101 ? -1.822 7.731 6.144 1.00 91.38 101 LEU A CA 1
ATOM 791 C C . LEU A 1 101 ? -2.610 9.009 5.809 1.00 91.38 101 LEU A C 1
ATOM 793 O O . LEU A 1 101 ? -2.929 9.230 4.645 1.00 91.38 101 LEU A O 1
ATOM 797 N N . MET A 1 102 ? -2.926 9.841 6.807 1.00 94.00 102 MET A N 1
ATOM 798 C CA . MET A 1 102 ? -3.762 11.039 6.666 1.00 94.00 102 MET A CA 1
ATOM 799 C C . MET A 1 102 ? -3.227 12.028 5.620 1.00 94.00 102 MET A C 1
ATOM 801 O O . MET A 1 102 ? -4.000 12.629 4.879 1.00 94.00 102 MET A O 1
ATOM 805 N N . ASN A 1 103 ? -1.905 12.126 5.491 1.00 94.19 103 ASN A N 1
ATOM 806 C CA . ASN A 1 103 ? -1.221 13.001 4.539 1.00 94.19 103 ASN A CA 1
ATOM 807 C C . ASN A 1 103 ? -1.002 12.379 3.143 1.00 94.19 103 ASN A C 1
ATOM 809 O O . ASN A 1 103 ? -0.487 13.054 2.249 1.00 94.19 103 ASN A O 1
ATOM 813 N N . LEU A 1 104 ? -1.327 11.099 2.949 1.00 95.62 104 LEU A N 1
ATOM 814 C CA . LEU A 1 104 ? -1.179 10.422 1.658 1.00 95.62 104 LEU A CA 1
ATOM 815 C C . LEU A 1 104 ? -2.348 10.744 0.733 1.00 95.62 104 LEU A C 1
ATOM 817 O O . LEU A 1 104 ? -3.403 11.188 1.186 1.00 95.62 104 LEU A O 1
ATOM 821 N N . ALA A 1 105 ? -2.165 10.501 -0.567 1.00 96.94 105 ALA A N 1
ATOM 822 C CA . ALA A 1 105 ? -3.219 10.711 -1.548 1.00 96.94 105 ALA A CA 1
ATOM 823 C C . ALA A 1 105 ? -4.461 9.882 -1.189 1.00 96.94 105 ALA A C 1
ATOM 825 O O . ALA A 1 105 ? -4.366 8.690 -0.884 1.00 96.94 105 ALA A O 1
ATOM 826 N N . LEU A 1 106 ? -5.645 10.489 -1.281 1.00 97.00 106 LEU A N 1
ATOM 827 C CA . LEU A 1 106 ? -6.916 9.801 -1.048 1.00 97.00 106 LEU A CA 1
ATOM 828 C C . LEU A 1 106 ? -7.041 8.537 -1.915 1.00 97.00 106 LEU A C 1
ATOM 830 O O . LEU A 1 106 ? -7.517 7.498 -1.467 1.00 97.00 106 LEU A O 1
ATOM 834 N N . THR A 1 107 ? -6.585 8.630 -3.158 1.00 95.62 107 THR A N 1
ATOM 835 C CA . THR A 1 107 ? -6.522 7.549 -4.151 1.00 95.62 107 THR A CA 1
ATOM 836 C C . THR A 1 107 ? -5.663 6.371 -3.686 1.00 95.62 107 THR A C 1
ATOM 838 O O . THR A 1 107 ? -6.091 5.226 -3.832 1.00 95.62 107 THR A O 1
ATOM 841 N N . GLU A 1 108 ? -4.515 6.635 -3.053 1.00 94.69 108 GLU A N 1
ATOM 842 C CA . GLU A 1 108 ? -3.645 5.615 -2.451 1.00 94.69 108 GLU A CA 1
ATOM 843 C C . GLU A 1 108 ? -4.391 4.863 -1.344 1.00 94.69 108 GLU A C 1
ATOM 845 O O . GLU A 1 108 ? -4.445 3.633 -1.311 1.00 94.69 108 GLU A O 1
ATOM 850 N N . VAL A 1 109 ? -5.040 5.616 -0.453 1.00 93.62 109 VAL A N 1
ATOM 851 C CA . VAL A 1 109 ? -5.795 5.051 0.669 1.00 93.62 109 VAL A CA 1
ATOM 852 C C . VAL A 1 109 ? -6.996 4.243 0.172 1.00 93.62 109 VAL A C 1
ATOM 854 O O . VAL A 1 109 ? -7.292 3.190 0.737 1.00 93.62 109 VAL A O 1
ATOM 857 N N . ILE A 1 110 ? -7.669 4.671 -0.900 1.00 93.56 110 ILE A N 1
ATOM 858 C CA . ILE A 1 110 ? -8.771 3.916 -1.515 1.00 93.56 110 ILE A CA 1
ATOM 859 C C . ILE A 1 110 ? -8.290 2.557 -2.043 1.00 93.56 110 ILE A C 1
ATOM 861 O O . ILE A 1 110 ? -8.984 1.559 -1.824 1.00 93.56 110 ILE A O 1
ATOM 865 N N . TYR A 1 111 ? -7.119 2.484 -2.689 1.00 91.88 111 TYR A N 1
ATOM 866 C CA . TYR A 1 111 ? -6.526 1.200 -3.086 1.00 91.88 111 TYR A CA 1
ATOM 867 C C . TYR A 1 111 ? -6.281 0.308 -1.863 1.00 91.88 111 TYR A C 1
ATOM 869 O O . TYR A 1 111 ? -6.788 -0.813 -1.811 1.00 91.88 111 TYR A O 1
ATOM 877 N N . LEU A 1 112 ? -5.623 0.836 -0.826 1.00 88.44 112 LEU A N 1
ATOM 878 C CA . LEU A 1 112 ? -5.351 0.089 0.408 1.00 88.44 112 LEU A CA 1
ATOM 879 C C . LEU A 1 112 ? -6.627 -0.429 1.088 1.00 88.44 112 LEU A C 1
ATOM 881 O O . LEU A 1 112 ? -6.657 -1.566 1.551 1.00 88.44 112 LEU A O 1
ATOM 885 N N . GLN A 1 113 ? -7.693 0.373 1.147 1.00 87.12 113 GLN A N 1
ATOM 886 C CA . GLN A 1 113 ? -8.977 -0.033 1.739 1.00 87.12 113 GLN A CA 1
ATOM 887 C C . GLN A 1 113 ? -9.720 -1.073 0.891 1.00 87.12 113 GLN A C 1
ATOM 889 O O . GLN A 1 113 ? -10.466 -1.897 1.425 1.00 87.12 113 GLN A O 1
ATOM 894 N N . SER A 1 114 ? -9.519 -1.046 -0.427 1.00 87.12 114 SER A N 1
ATOM 895 C CA . SER A 1 114 ? -10.097 -2.036 -1.336 1.00 87.12 114 SER A CA 1
ATOM 896 C C . SER A 1 114 ? -9.433 -3.402 -1.161 1.00 87.12 114 SER A C 1
ATOM 898 O O . SER A 1 114 ? -10.130 -4.416 -1.194 1.00 87.12 114 SER A O 1
ATOM 900 N N . ASP A 1 115 ? -8.127 -3.429 -0.883 1.00 85.38 115 ASP A N 1
ATOM 901 C CA . ASP A 1 115 ? -7.367 -4.671 -0.714 1.00 85.38 115 ASP A CA 1
ATOM 902 C C . ASP A 1 115 ? -7.357 -5.198 0.727 1.00 85.38 115 ASP A C 1
ATOM 904 O O . ASP A 1 115 ? -7.367 -6.409 0.935 1.00 85.38 115 ASP A O 1
ATOM 908 N N . VAL A 1 116 ? -7.333 -4.307 1.728 1.00 85.06 116 VAL A N 1
ATOM 909 C CA . VAL A 1 116 ? -7.258 -4.652 3.156 1.00 85.06 116 VAL A CA 1
ATOM 910 C C . VAL A 1 116 ? -8.596 -4.383 3.831 1.00 85.06 116 VAL A C 1
ATOM 912 O O . VAL A 1 116 ? -8.824 -3.341 4.443 1.00 85.06 116 VAL A O 1
ATOM 915 N N . ASN A 1 117 ? -9.488 -5.365 3.762 1.00 82.69 117 ASN A N 1
ATOM 916 C CA . ASN A 1 117 ? -10.785 -5.316 4.429 1.00 82.69 117 ASN A CA 1
ATOM 917 C C . ASN A 1 117 ? -11.206 -6.677 5.011 1.00 82.69 117 ASN A C 1
ATOM 919 O O . ASN A 1 117 ? -10.586 -7.715 4.765 1.00 82.69 117 ASN A O 1
ATOM 923 N N . ASN A 1 118 ? -12.297 -6.654 5.780 1.00 77.31 118 ASN A N 1
ATOM 924 C CA . ASN A 1 118 ? -12.837 -7.813 6.499 1.00 77.31 118 ASN A CA 1
ATOM 925 C C . ASN A 1 118 ? -13.685 -8.762 5.629 1.00 77.31 118 ASN A C 1
ATOM 927 O O . ASN A 1 118 ? -14.182 -9.764 6.140 1.00 77.31 118 ASN A O 1
ATOM 931 N N . THR A 1 119 ? -13.890 -8.449 4.347 1.00 80.81 119 THR A N 1
ATOM 932 C CA . THR A 1 119 ? -14.656 -9.290 3.408 1.00 80.81 119 THR A CA 1
ATOM 933 C C . THR A 1 119 ? -13.754 -10.215 2.590 1.00 80.81 119 THR A C 1
ATOM 935 O O . THR A 1 119 ? -14.205 -11.254 2.110 1.00 80.81 119 THR A O 1
ATOM 938 N N . ILE A 1 120 ? -12.466 -9.876 2.478 1.00 83.38 120 ILE A N 1
ATOM 939 C CA . ILE A 1 120 ? -11.460 -10.658 1.759 1.00 83.38 120 ILE A CA 1
ATOM 940 C C . ILE A 1 120 ? -10.823 -11.696 2.686 1.00 83.38 120 ILE A C 1
ATOM 942 O O . ILE A 1 120 ? -10.584 -11.468 3.874 1.00 83.38 120 ILE A O 1
ATOM 946 N N . LYS A 1 121 ? -10.537 -12.872 2.122 1.00 84.31 121 LYS A N 1
ATOM 947 C CA . LYS A 1 121 ? -9.832 -13.959 2.801 1.00 84.31 121 LYS A CA 1
ATOM 948 C C . LYS A 1 121 ? -8.361 -13.961 2.394 1.00 84.31 121 LYS A C 1
ATOM 950 O O . LYS A 1 121 ? -8.056 -14.057 1.209 1.00 84.31 121 LYS A O 1
ATOM 955 N N . TYR A 1 122 ? -7.470 -13.945 3.382 1.00 86.12 122 TYR A N 1
ATOM 956 C CA . TYR A 1 122 ? -6.022 -13.920 3.170 1.00 86.12 122 TYR A CA 1
ATOM 957 C C . TYR A 1 122 ? -5.390 -15.281 3.457 1.00 86.12 122 TYR A C 1
ATOM 959 O O . TYR A 1 122 ? -5.904 -16.095 4.236 1.00 86.12 122 TYR A O 1
ATOM 967 N N . TYR A 1 123 ? -4.238 -15.502 2.834 1.00 86.00 123 TYR A N 1
ATOM 968 C CA . TYR A 1 123 ? -3.426 -16.697 3.002 1.00 86.00 123 TYR A CA 1
ATOM 969 C C . TYR A 1 123 ? -1.973 -16.307 3.231 1.00 86.00 123 TYR A C 1
ATOM 971 O O . TYR A 1 123 ? -1.489 -15.313 2.695 1.00 86.00 123 TYR A O 1
ATOM 979 N N . GLU A 1 124 ? -1.278 -17.128 4.006 1.00 82.31 124 GLU A N 1
ATOM 980 C CA . GLU A 1 124 ? 0.163 -17.036 4.202 1.00 82.31 124 GLU A CA 1
ATOM 981 C C . GLU A 1 124 ? 0.855 -18.263 3.600 1.00 82.31 124 GLU A C 1
ATOM 983 O O . GLU A 1 124 ? 0.304 -19.375 3.581 1.00 82.31 124 GLU A O 1
ATOM 988 N N . VAL A 1 125 ? 2.081 -18.067 3.115 1.00 85.06 125 VAL A N 1
ATOM 989 C CA . VAL A 1 125 ? 2.925 -19.177 2.671 1.00 85.06 125 VAL A CA 1
ATOM 990 C C . VAL A 1 125 ? 3.361 -19.957 3.905 1.00 85.06 125 VAL A C 1
ATOM 992 O O . VAL A 1 125 ? 3.966 -19.420 4.833 1.00 85.06 125 VAL A O 1
ATOM 995 N N . THR A 1 126 ? 3.018 -21.243 3.932 1.00 82.31 126 THR A N 1
ATOM 996 C CA . THR A 1 126 ? 3.383 -22.128 5.039 1.00 82.31 126 THR A CA 1
ATOM 997 C C . THR A 1 126 ? 4.904 -22.216 5.146 1.00 82.31 126 THR A C 1
ATOM 999 O O . THR A 1 126 ? 5.554 -22.485 4.145 1.00 82.31 126 THR A O 1
ATOM 1002 N N . ASN A 1 127 ? 5.437 -22.028 6.357 1.00 78.00 127 ASN A N 1
ATOM 1003 C CA . ASN A 1 127 ? 6.870 -21.997 6.694 1.00 78.00 127 ASN A CA 1
ATOM 1004 C C . ASN A 1 127 ? 7.656 -20.743 6.270 1.00 78.00 127 ASN A C 1
ATOM 1006 O O . ASN A 1 127 ? 8.840 -20.680 6.581 1.00 78.00 127 ASN A O 1
ATOM 1010 N N . GLY A 1 128 ? 7.024 -19.740 5.652 1.00 79.75 128 GLY A N 1
ATOM 1011 C CA . GLY A 1 128 ? 7.677 -18.465 5.331 1.00 79.75 128 GLY A CA 1
ATOM 1012 C C . GLY A 1 128 ? 7.417 -17.995 3.903 1.00 79.75 128 GLY A C 1
ATOM 1013 O O . GLY A 1 128 ? 7.326 -18.792 2.973 1.00 79.75 128 GLY A O 1
ATOM 1014 N N . SER A 1 129 ? 7.269 -16.680 3.723 1.00 86.88 129 SER A N 1
ATOM 1015 C CA . SER A 1 129 ? 7.037 -16.060 2.409 1.00 86.88 129 SER A CA 1
ATOM 1016 C C . SER A 1 129 ? 8.274 -16.056 1.507 1.00 86.88 129 SER A C 1
ATOM 1018 O O . SER A 1 129 ? 8.140 -15.980 0.291 1.00 86.88 129 SER A O 1
ATOM 1020 N N . ASP A 1 130 ? 9.467 -16.173 2.084 1.00 84.69 130 ASP A N 1
ATOM 1021 C CA . ASP A 1 130 ? 10.755 -16.317 1.393 1.00 84.69 130 ASP A CA 1
ATOM 1022 C C . ASP A 1 130 ? 10.870 -17.626 0.597 1.00 84.69 130 ASP A C 1
ATOM 1024 O O . ASP A 1 130 ? 11.647 -17.725 -0.353 1.00 84.69 130 ASP A O 1
ATOM 1028 N N . LEU A 1 131 ? 10.047 -18.629 0.911 1.00 87.06 131 LEU A N 1
ATOM 1029 C CA . LEU A 1 131 ? 9.954 -19.837 0.093 1.00 87.06 131 LEU A CA 1
ATOM 1030 C C . LEU A 1 131 ? 9.485 -19.544 -1.334 1.00 87.06 131 LEU A C 1
ATOM 1032 O O . LEU A 1 131 ? 9.867 -20.268 -2.250 1.00 87.06 131 LEU A O 1
ATOM 1036 N N . LEU A 1 132 ? 8.711 -18.473 -1.545 1.00 90.56 132 LEU A N 1
ATOM 1037 C CA . LEU A 1 132 ? 8.322 -18.051 -2.888 1.00 90.56 132 LEU A CA 1
ATOM 1038 C C . LEU A 1 132 ? 9.546 -17.620 -3.705 1.00 90.56 132 LEU A C 1
ATOM 1040 O O . LEU A 1 132 ? 9.737 -18.088 -4.825 1.00 90.56 132 LEU A O 1
ATOM 1044 N N . THR A 1 133 ? 10.406 -16.768 -3.144 1.00 88.44 133 THR A N 1
ATOM 1045 C CA . THR A 1 133 ? 11.608 -16.288 -3.841 1.00 88.44 133 THR A CA 1
ATOM 1046 C C . THR A 1 133 ? 12.655 -17.390 -3.978 1.00 88.44 133 THR A C 1
ATOM 1048 O O . THR A 1 133 ? 13.283 -17.504 -5.028 1.00 88.44 133 THR A O 1
ATOM 1051 N N . THR A 1 134 ? 12.772 -18.268 -2.981 1.00 87.00 134 THR A N 1
ATOM 1052 C CA . THR A 1 134 ? 13.642 -19.453 -3.035 1.00 87.00 134 THR A CA 1
ATOM 1053 C C . THR A 1 134 ? 13.205 -20.417 -4.141 1.00 87.00 134 THR A C 1
ATOM 1055 O O . THR A 1 134 ? 14.042 -20.954 -4.866 1.00 87.00 134 THR A O 1
ATOM 1058 N N . ALA A 1 135 ? 11.896 -20.623 -4.320 1.00 90.44 135 ALA A N 1
ATOM 1059 C CA . ALA A 1 135 ? 11.368 -21.434 -5.412 1.00 90.44 135 ALA A CA 1
ATOM 1060 C C . ALA A 1 135 ? 11.725 -20.837 -6.784 1.00 90.44 135 ALA A C 1
ATOM 1062 O O . ALA A 1 135 ? 12.210 -21.569 -7.645 1.00 90.44 135 ALA A O 1
ATOM 1063 N N . PHE A 1 136 ? 11.573 -19.519 -6.970 1.00 88.94 136 PHE A N 1
ATOM 1064 C CA . PHE A 1 136 ? 12.011 -18.846 -8.199 1.00 88.94 136 PHE A CA 1
ATOM 1065 C C . PHE A 1 136 ? 13.515 -18.990 -8.435 1.00 88.94 136 PHE A C 1
ATOM 1067 O O . PHE A 1 136 ? 13.930 -19.332 -9.540 1.00 88.94 136 PHE A O 1
ATOM 1074 N N . GLN A 1 137 ? 14.332 -18.794 -7.398 1.00 85.75 137 GLN A N 1
ATOM 1075 C CA . GLN A 1 137 ? 15.779 -18.949 -7.508 1.00 85.75 137 GLN A CA 1
ATOM 1076 C C . GLN A 1 137 ? 16.158 -20.365 -7.946 1.00 85.75 137 GLN A C 1
ATOM 1078 O O . GLN A 1 137 ? 17.023 -20.519 -8.798 1.00 85.75 137 GLN A O 1
ATOM 1083 N N . ASN A 1 138 ? 15.490 -21.396 -7.420 1.00 86.75 138 ASN A N 1
ATOM 1084 C CA . ASN A 1 138 ? 15.743 -22.784 -7.804 1.00 86.75 138 ASN A CA 1
ATOM 1085 C C . ASN A 1 138 ? 15.477 -23.058 -9.290 1.00 86.75 138 ASN A C 1
ATOM 1087 O O . ASN A 1 138 ? 16.218 -23.835 -9.885 1.00 86.75 138 ASN A O 1
ATOM 1091 N N . VAL A 1 139 ? 14.459 -22.425 -9.880 1.00 88.06 139 VAL A N 1
ATOM 1092 C CA . VAL A 1 139 ? 14.160 -22.533 -11.320 1.00 88.06 139 VAL A CA 1
ATOM 1093 C C . VAL A 1 139 ? 15.203 -21.792 -12.163 1.00 88.06 139 VAL A C 1
ATOM 1095 O O . VAL A 1 139 ? 15.515 -22.213 -13.270 1.00 88.06 139 VAL A O 1
ATOM 1098 N N . LEU A 1 140 ? 15.763 -20.703 -11.633 1.00 84.19 140 LEU A N 1
ATOM 1099 C CA . LEU A 1 140 ? 16.689 -19.817 -12.342 1.00 84.19 140 LEU A CA 1
ATOM 1100 C C . LEU A 1 140 ? 18.169 -20.059 -11.996 1.00 84.19 140 LEU A C 1
ATOM 1102 O O . LEU A 1 140 ? 19.009 -19.237 -12.354 1.00 84.19 140 LEU A O 1
ATOM 1106 N N . LYS A 1 141 ? 18.504 -21.152 -11.297 1.00 72.25 141 LYS A N 1
ATOM 1107 C CA . LYS A 1 141 ? 19.843 -21.417 -10.732 1.00 72.25 141 LYS A CA 1
ATOM 1108 C C . LYS A 1 141 ? 20.992 -21.275 -11.730 1.00 72.25 141 LYS A C 1
ATOM 1110 O O . LYS A 1 141 ? 22.036 -20.754 -11.356 1.00 72.25 141 LYS A O 1
ATOM 1115 N N . ASP A 1 142 ? 20.777 -21.673 -12.980 1.00 71.94 142 ASP A N 1
ATOM 1116 C CA . ASP A 1 142 ? 21.806 -21.611 -14.027 1.00 71.94 142 ASP A CA 1
ATOM 1117 C C . ASP A 1 142 ? 21.949 -20.212 -14.662 1.00 71.94 142 ASP A C 1
ATOM 1119 O O . ASP A 1 142 ? 22.8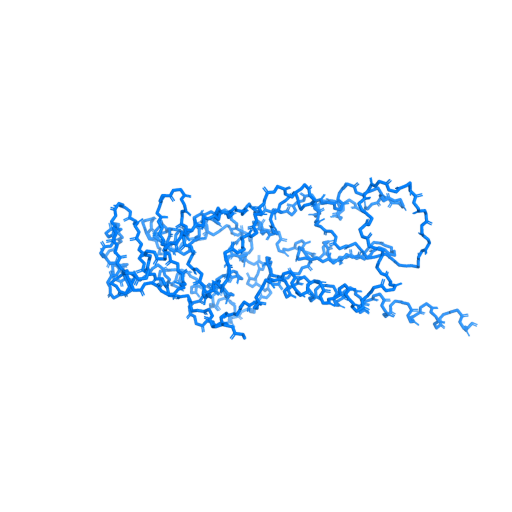82 -19.963 -15.417 1.00 71.94 142 ASP A O 1
ATOM 1123 N N . HIS A 1 143 ? 21.035 -19.286 -14.350 1.00 71.19 143 HIS A N 1
ATOM 1124 C CA . HIS A 1 143 ? 20.930 -17.958 -14.968 1.00 71.19 143 HIS A CA 1
ATOM 1125 C C . HIS A 1 143 ? 21.051 -16.804 -13.958 1.00 71.19 143 HIS A C 1
ATOM 1127 O O . HIS A 1 143 ? 21.207 -15.651 -14.357 1.00 71.19 143 HIS A O 1
ATOM 1133 N N . VAL A 1 144 ? 20.971 -17.087 -12.653 1.00 64.31 144 VAL A N 1
ATOM 1134 C CA . VAL A 1 144 ? 21.081 -16.091 -11.580 1.00 64.31 144 VAL A CA 1
ATOM 1135 C C . VAL A 1 144 ? 22.364 -16.353 -10.795 1.00 64.31 144 VAL A C 1
ATOM 1137 O O . VAL A 1 144 ? 22.430 -17.332 -10.046 1.00 64.31 144 VAL A O 1
ATOM 1140 N N . PRO A 1 145 ? 23.380 -15.478 -10.905 1.00 60.69 145 PRO A N 1
ATOM 1141 C CA . PRO A 1 145 ? 24.557 -15.551 -10.054 1.00 60.69 145 PRO A CA 1
ATOM 1142 C C . PRO A 1 145 ? 24.128 -15.543 -8.582 1.00 60.69 145 PRO A C 1
ATOM 1144 O O . PRO A 1 145 ? 23.379 -14.668 -8.141 1.00 60.69 145 PRO A O 1
ATOM 1147 N N . SER A 1 146 ? 24.578 -16.531 -7.808 1.00 53.38 146 SER A N 1
ATOM 1148 C CA . SER A 1 146 ? 24.278 -16.602 -6.376 1.00 53.38 146 SER A CA 1
ATOM 1149 C C . SER A 1 146 ? 24.932 -15.419 -5.662 1.00 53.38 146 SER A C 1
ATOM 1151 O O . SER A 1 146 ? 26.137 -15.422 -5.452 1.00 53.38 146 SER A O 1
ATOM 1153 N N . SER A 1 147 ? 24.131 -14.412 -5.301 1.00 49.09 147 SER A N 1
ATOM 1154 C CA . SER A 1 147 ? 24.539 -13.241 -4.519 1.00 49.09 147 SER A CA 1
ATOM 1155 C C . SER A 1 147 ? 25.812 -12.562 -5.037 1.00 49.09 147 SER A C 1
ATOM 1157 O O . SER A 1 147 ? 26.881 -12.657 -4.432 1.00 49.09 147 SER A O 1
ATOM 1159 N N . SER A 1 148 ? 25.689 -11.749 -6.085 1.00 47.62 148 SER A N 1
ATOM 1160 C CA . SER A 1 148 ? 26.619 -10.636 -6.290 1.00 47.62 148 SER A CA 1
ATOM 1161 C C . SER A 1 148 ? 26.349 -9.547 -5.241 1.00 47.62 148 SER A C 1
ATOM 1163 O O . SER A 1 148 ? 25.953 -8.427 -5.555 1.00 47.62 148 SER A O 1
ATOM 1165 N N . THR A 1 149 ? 26.537 -9.862 -3.957 1.00 43.50 149 THR A N 1
ATOM 1166 C CA . THR A 1 149 ? 26.897 -8.829 -2.984 1.00 43.50 149 THR A CA 1
ATOM 1167 C C . THR A 1 149 ? 28.104 -8.110 -3.567 1.00 43.50 149 THR A C 1
ATOM 1169 O O . THR A 1 149 ? 29.093 -8.780 -3.849 1.00 43.50 149 THR A O 1
ATOM 1172 N N . LEU A 1 150 ? 27.967 -6.796 -3.774 1.00 45.22 150 LEU A N 1
ATOM 1173 C CA . LEU A 1 150 ? 28.897 -5.769 -4.286 1.00 45.22 150 LEU A CA 1
ATOM 1174 C C . LEU A 1 150 ? 30.359 -5.855 -3.771 1.00 45.22 150 LEU A C 1
ATOM 1176 O O . LEU A 1 150 ? 30.904 -4.914 -3.203 1.00 45.22 150 LEU A O 1
ATOM 1180 N N . ARG A 1 151 ? 31.003 -7.008 -3.924 1.00 43.09 151 ARG A N 1
ATOM 1181 C CA . ARG A 1 151 ? 32.372 -7.329 -3.502 1.00 43.09 151 ARG A CA 1
ATOM 1182 C C . ARG A 1 151 ? 33.143 -8.112 -4.562 1.00 43.09 151 ARG A C 1
ATOM 1184 O O . ARG A 1 151 ? 34.324 -8.380 -4.371 1.00 43.09 151 ARG A O 1
ATOM 1191 N N . THR A 1 152 ? 32.508 -8.466 -5.675 1.00 49.28 152 THR A N 1
ATOM 1192 C CA . THR A 1 152 ? 33.211 -8.892 -6.886 1.00 49.28 152 THR A CA 1
ATOM 1193 C C . THR A 1 152 ? 33.672 -7.653 -7.657 1.00 49.28 152 THR A C 1
ATOM 1195 O O . THR A 1 152 ? 32.918 -6.677 -7.700 1.00 49.28 152 THR A O 1
ATOM 1198 N N . PRO A 1 153 ? 34.873 -7.655 -8.264 1.00 53.62 153 PRO A N 1
ATOM 1199 C CA . PRO A 1 153 ? 35.299 -6.559 -9.132 1.00 53.62 153 PRO A CA 1
ATOM 1200 C C . PRO A 1 153 ? 34.262 -6.356 -10.245 1.00 53.62 153 PRO A C 1
ATOM 1202 O O . PRO A 1 153 ? 33.623 -7.324 -10.664 1.00 53.62 153 PRO A O 1
ATOM 1205 N N . LEU A 1 154 ? 34.070 -5.100 -10.668 1.00 57.84 154 LEU A N 1
ATOM 1206 C CA . LEU A 1 154 ? 33.135 -4.695 -11.725 1.00 57.84 154 LEU A CA 1
ATOM 1207 C C . LEU A 1 154 ? 33.255 -5.646 -12.922 1.00 57.84 154 LEU A C 1
ATOM 1209 O O . LEU A 1 154 ? 34.230 -5.615 -13.669 1.00 57.84 154 LEU A O 1
ATOM 1213 N N . THR A 1 155 ? 32.274 -6.530 -13.070 1.00 68.25 155 THR A N 1
ATOM 1214 C CA . THR A 1 155 ? 32.156 -7.402 -14.233 1.00 68.25 155 THR A CA 1
ATOM 1215 C C . THR A 1 155 ? 31.384 -6.621 -15.282 1.00 68.25 155 THR A C 1
ATOM 1217 O O . THR A 1 155 ? 30.220 -6.281 -15.089 1.00 68.25 155 THR A O 1
ATOM 1220 N N . HIS A 1 156 ? 32.050 -6.284 -16.384 1.00 76.75 156 HIS A N 1
ATOM 1221 C CA . HIS A 1 156 ? 31.370 -5.726 -17.545 1.00 76.75 156 HIS A CA 1
ATOM 1222 C C . HIS A 1 156 ? 30.581 -6.848 -18.221 1.00 76.75 156 HIS A C 1
ATOM 1224 O O . HIS A 1 156 ? 31.165 -7.809 -18.719 1.00 76.75 156 HIS A O 1
ATOM 1230 N N . LEU A 1 157 ? 29.255 -6.731 -18.214 1.00 83.75 157 LEU A N 1
ATOM 1231 C CA . LEU A 1 157 ? 28.348 -7.651 -18.892 1.00 83.75 157 LEU A CA 1
ATOM 1232 C C . LEU A 1 157 ? 27.681 -6.913 -20.051 1.00 83.75 157 LEU A C 1
ATOM 1234 O O . LEU A 1 157 ? 27.084 -5.857 -19.853 1.00 83.75 157 LEU A O 1
ATOM 1238 N N . HIS A 1 158 ? 27.791 -7.470 -21.255 1.00 86.69 158 HIS A N 1
ATOM 1239 C CA . HIS A 1 158 ? 27.094 -6.957 -22.431 1.00 86.69 158 HIS A CA 1
ATOM 1240 C C . HIS A 1 158 ? 25.711 -7.608 -22.542 1.00 86.69 158 HIS A C 1
ATOM 1242 O O . HIS A 1 158 ? 25.594 -8.829 -22.435 1.00 86.69 158 HIS A O 1
ATOM 1248 N N . ALA A 1 159 ? 24.678 -6.800 -22.776 1.00 89.44 159 ALA A N 1
ATOM 1249 C CA . ALA A 1 159 ? 23.306 -7.250 -22.992 1.00 89.44 159 ALA A CA 1
ATOM 1250 C C . ALA A 1 159 ? 22.576 -6.300 -23.955 1.00 89.44 159 ALA A C 1
ATOM 1252 O O . ALA A 1 159 ? 22.849 -5.101 -23.967 1.00 89.44 159 ALA A O 1
ATOM 1253 N N . ASP A 1 160 ? 21.615 -6.820 -24.721 1.00 91.31 160 ASP A N 1
ATOM 1254 C CA . ASP A 1 160 ? 20.846 -6.025 -25.694 1.00 91.31 160 ASP A CA 1
ATOM 1255 C C . ASP A 1 160 ? 19.823 -5.088 -25.038 1.00 91.31 160 ASP A C 1
ATOM 1257 O O . ASP A 1 160 ? 19.465 -4.041 -25.587 1.00 91.31 160 ASP A O 1
ATOM 1261 N N . LEU A 1 161 ? 19.311 -5.491 -23.873 1.00 92.69 161 LEU A N 1
ATOM 1262 C CA . LEU A 1 161 ? 18.294 -4.800 -23.085 1.00 92.69 161 LEU A CA 1
ATOM 1263 C C . LEU A 1 161 ? 18.583 -5.020 -21.595 1.00 92.69 161 LEU A C 1
ATOM 1265 O O . LEU A 1 161 ? 19.023 -6.095 -21.191 1.00 92.69 161 LEU A O 1
ATOM 1269 N N . VAL A 1 162 ? 18.287 -4.014 -20.773 1.00 93.00 16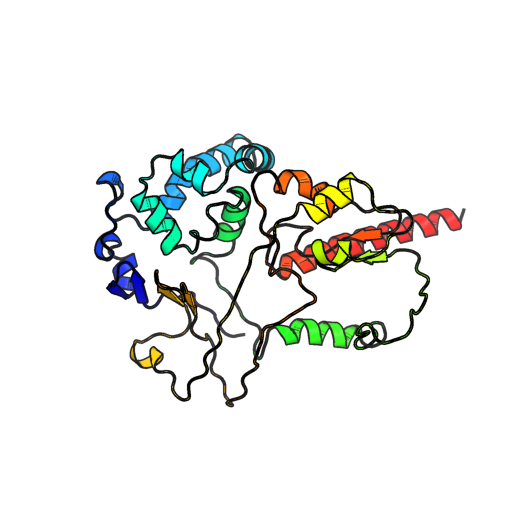2 VAL A N 1
ATOM 1270 C CA . VAL A 1 162 ? 18.456 -4.069 -19.312 1.00 93.00 162 VAL A CA 1
ATOM 1271 C C . VAL A 1 162 ? 17.112 -3.826 -18.639 1.00 93.00 162 VAL A C 1
ATOM 1273 O O . VAL A 1 162 ? 16.373 -2.927 -19.035 1.00 93.00 162 VAL A O 1
ATOM 1276 N N . LEU A 1 163 ? 16.796 -4.606 -17.604 1.00 95.31 163 LEU A N 1
ATOM 1277 C CA . LEU A 1 163 ? 15.622 -4.400 -16.758 1.00 95.31 163 LEU A CA 1
ATOM 1278 C C . LEU A 1 163 ? 16.055 -4.026 -15.338 1.00 95.31 163 LEU A C 1
ATOM 1280 O O . LEU A 1 163 ? 16.597 -4.852 -14.609 1.00 95.31 163 LEU A O 1
ATOM 1284 N N . VAL A 1 164 ? 15.768 -2.793 -14.929 1.00 96.12 164 VAL A N 1
ATOM 1285 C CA . VAL A 1 164 ? 15.993 -2.309 -13.564 1.00 96.12 164 VAL A CA 1
ATOM 1286 C C . VAL A 1 164 ? 14.795 -2.697 -12.698 1.00 96.12 164 VAL A C 1
ATOM 1288 O O . VAL A 1 164 ? 13.674 -2.250 -12.948 1.00 96.12 164 VAL A O 1
ATOM 1291 N N . THR A 1 165 ? 15.029 -3.529 -11.679 1.00 95.56 165 THR A N 1
ATOM 1292 C CA . THR A 1 165 ? 13.989 -4.024 -10.751 1.00 95.56 165 THR A CA 1
ATOM 1293 C C . THR A 1 165 ? 14.187 -3.573 -9.301 1.00 95.56 165 THR A C 1
ATOM 1295 O O . THR A 1 165 ? 13.584 -4.140 -8.389 1.00 95.56 165 THR A O 1
ATOM 1298 N N . THR A 1 166 ? 15.072 -2.605 -9.056 1.00 94.62 166 THR A N 1
ATOM 1299 C CA . THR A 1 166 ? 15.318 -2.056 -7.714 1.00 94.62 166 THR A CA 1
ATOM 1300 C C . THR A 1 166 ? 14.191 -1.120 -7.278 1.00 94.62 166 THR A C 1
ATOM 1302 O O . THR A 1 166 ? 13.297 -0.791 -8.056 1.00 94.62 166 THR A O 1
ATOM 1305 N N . THR A 1 167 ? 14.230 -0.633 -6.034 1.00 93.31 167 THR A N 1
ATOM 1306 C CA . THR A 1 167 ? 13.357 0.482 -5.637 1.00 93.31 167 THR A CA 1
ATOM 1307 C C . THR A 1 167 ? 13.695 1.740 -6.443 1.00 93.31 167 THR A C 1
ATOM 1309 O O . THR A 1 167 ? 14.816 1.892 -6.941 1.00 93.31 167 THR A O 1
ATOM 1312 N N . ALA A 1 168 ? 12.739 2.669 -6.545 1.00 92.94 168 ALA A N 1
ATOM 1313 C CA . ALA A 1 168 ? 12.954 3.946 -7.229 1.00 92.94 168 ALA A CA 1
ATOM 1314 C C . ALA A 1 168 ? 14.134 4.723 -6.624 1.00 92.94 168 ALA A C 1
ATOM 1316 O O . ALA A 1 168 ? 14.916 5.328 -7.349 1.00 92.94 168 ALA A O 1
ATOM 1317 N N . LYS A 1 169 ? 14.284 4.669 -5.292 1.00 92.00 169 LYS A N 1
ATOM 1318 C CA . LYS A 1 169 ? 15.379 5.329 -4.571 1.00 92.00 169 LYS A CA 1
ATOM 1319 C C . LYS A 1 169 ? 16.720 4.650 -4.821 1.00 92.00 169 LYS A C 1
ATOM 1321 O O . LYS A 1 169 ? 17.695 5.349 -5.051 1.00 92.00 169 LYS A O 1
ATOM 1326 N N . ALA A 1 170 ? 16.769 3.318 -4.835 1.00 92.31 170 ALA A N 1
ATOM 1327 C CA . ALA A 1 170 ? 17.991 2.582 -5.153 1.00 92.31 170 ALA A CA 1
ATOM 1328 C C . ALA A 1 170 ? 18.448 2.813 -6.604 1.00 92.31 170 ALA A C 1
ATOM 1330 O O . ALA A 1 170 ? 19.643 2.942 -6.850 1.00 92.31 170 ALA A O 1
ATOM 1331 N N . ALA A 1 171 ? 17.511 2.952 -7.550 1.00 93.88 171 ALA A N 1
ATOM 1332 C CA . ALA A 1 171 ? 17.837 3.266 -8.942 1.00 93.88 171 ALA A CA 1
ATOM 1333 C C . ALA A 1 171 ? 18.559 4.619 -9.094 1.00 93.88 171 ALA A C 1
ATOM 1335 O O . ALA A 1 171 ? 19.348 4.781 -10.015 1.00 93.88 171 ALA A O 1
ATOM 1336 N N . LEU A 1 172 ? 18.351 5.577 -8.180 1.00 93.75 172 LEU A N 1
ATOM 1337 C CA . LEU A 1 172 ? 19.047 6.873 -8.200 1.00 93.75 172 LEU A CA 1
ATOM 1338 C C . LEU A 1 172 ? 20.540 6.784 -7.850 1.00 93.75 172 LEU A C 1
ATOM 1340 O O . LEU A 1 172 ? 21.254 7.757 -8.070 1.00 93.75 172 LEU A O 1
ATOM 1344 N N . PHE A 1 173 ? 20.997 5.660 -7.290 1.00 92.88 173 PHE A N 1
ATOM 1345 C CA . PHE A 1 173 ? 22.413 5.402 -7.002 1.00 92.88 173 PHE A CA 1
ATOM 1346 C C . PHE A 1 173 ? 23.122 4.652 -8.138 1.00 92.88 173 PHE A C 1
ATOM 1348 O O . PHE A 1 173 ? 24.294 4.313 -8.001 1.00 92.88 173 PHE A O 1
ATOM 1355 N N . MET A 1 174 ? 22.416 4.346 -9.229 1.00 93.88 174 MET A N 1
ATOM 1356 C CA . MET A 1 174 ? 23.011 3.753 -10.423 1.00 93.88 174 MET A CA 1
ATOM 1357 C C . MET A 1 174 ? 23.504 4.861 -11.356 1.00 93.88 174 MET A C 1
ATOM 1359 O O . MET A 1 174 ? 22.768 5.810 -11.634 1.00 93.88 174 MET A O 1
ATOM 1363 N N . ASP A 1 175 ? 24.718 4.706 -11.877 1.00 92.38 175 ASP A N 1
ATOM 1364 C CA . ASP A 1 175 ? 25.271 5.604 -12.888 1.00 92.38 175 ASP A CA 1
ATOM 1365 C C . ASP A 1 175 ? 24.781 5.179 -14.279 1.00 92.38 175 ASP A C 1
ATOM 1367 O O . ASP A 1 175 ? 25.138 4.111 -14.782 1.00 92.38 175 ASP A O 1
ATOM 1371 N N . PHE A 1 176 ? 23.934 6.008 -14.894 1.00 95.00 176 PHE A N 1
ATOM 1372 C CA . PHE A 1 176 ? 23.440 5.807 -16.258 1.00 95.00 176 PHE A CA 1
ATOM 1373 C C . PHE A 1 176 ? 24.238 6.665 -17.241 1.00 95.00 176 PHE A C 1
ATOM 1375 O O . PHE A 1 176 ? 24.378 7.871 -17.032 1.00 95.00 176 PHE A O 1
ATOM 1382 N N . ASP A 1 177 ? 24.703 6.050 -18.329 1.00 93.25 177 ASP A N 1
ATOM 1383 C CA . ASP A 1 177 ? 25.342 6.733 -19.455 1.00 93.25 177 ASP A CA 1
ATOM 1384 C C . ASP A 1 177 ? 24.693 6.284 -20.783 1.00 93.25 177 ASP A C 1
ATOM 1386 O O . ASP A 1 177 ? 24.782 5.101 -21.132 1.00 93.25 177 ASP A O 1
ATOM 1390 N N . PRO A 1 178 ? 23.989 7.173 -21.513 1.00 95.75 178 PRO A N 1
ATOM 1391 C CA . PRO A 1 178 ? 23.687 8.562 -21.151 1.00 95.75 178 PRO A CA 1
ATOM 1392 C C . PRO A 1 178 ? 22.799 8.664 -19.894 1.00 95.75 178 PRO A C 1
ATOM 1394 O O . PRO A 1 178 ? 22.087 7.709 -19.562 1.00 95.75 178 PRO A O 1
ATOM 1397 N N . PRO A 1 179 ? 22.802 9.816 -19.194 1.00 96.56 179 PRO A N 1
ATOM 1398 C CA . PRO A 1 179 ? 22.000 9.998 -17.989 1.00 96.56 179 PRO A CA 1
ATOM 1399 C C . PRO A 1 179 ? 20.504 9.880 -18.286 1.00 96.56 179 PRO A C 1
ATOM 1401 O O . PRO A 1 179 ? 20.041 10.231 -19.376 1.00 96.56 179 PRO A O 1
ATOM 1404 N N . LEU A 1 180 ? 19.739 9.442 -17.280 1.00 96.31 180 LEU A N 1
ATOM 1405 C CA . LEU A 1 180 ? 18.285 9.392 -17.392 1.00 96.31 180 LEU A CA 1
ATOM 1406 C C . LEU A 1 180 ? 17.700 10.786 -17.652 1.00 96.31 180 LEU A C 1
ATOM 1408 O O . LEU A 1 180 ? 18.222 11.797 -17.170 1.00 96.31 180 LEU A O 1
ATOM 1412 N N . SER A 1 181 ? 16.575 10.849 -18.365 1.00 96.19 181 SER A N 1
ATOM 1413 C CA . SER A 1 181 ? 15.907 12.118 -18.653 1.00 96.19 181 SER A CA 1
ATOM 1414 C C . SER A 1 181 ? 15.518 12.856 -17.368 1.00 96.19 181 SER A C 1
ATOM 1416 O O . SER A 1 181 ? 15.172 12.249 -16.348 1.00 96.19 181 SER A O 1
ATOM 1418 N N . SER A 1 182 ? 15.488 14.192 -17.420 1.00 94.62 182 SER A N 1
ATOM 1419 C CA . SER A 1 182 ? 15.101 15.016 -16.266 1.00 94.62 182 SER A CA 1
ATOM 1420 C C . SER A 1 182 ? 13.735 14.619 -15.700 1.00 94.62 182 SER A C 1
ATOM 1422 O O . SER A 1 182 ? 13.572 14.562 -14.485 1.00 94.62 182 SER A O 1
ATOM 1424 N N . LYS A 1 183 ? 12.781 14.258 -16.572 1.00 93.56 183 LYS A N 1
ATOM 1425 C CA . LYS A 1 183 ? 11.441 13.808 -16.172 1.00 93.56 183 LYS A CA 1
ATOM 1426 C C . LYS A 1 183 ? 11.486 12.484 -15.404 1.00 93.56 183 LYS A C 1
ATOM 1428 O O . LYS A 1 183 ? 10.783 12.325 -14.412 1.00 93.56 183 LYS A O 1
ATOM 1433 N N . LYS A 1 184 ? 12.315 11.530 -15.834 1.00 94.75 184 LYS A N 1
ATOM 1434 C CA . LYS A 1 184 ? 12.507 10.256 -15.126 1.00 94.75 184 LYS A CA 1
ATOM 1435 C C . LYS A 1 184 ? 13.153 10.470 -13.767 1.00 94.75 184 LYS A C 1
ATOM 1437 O O . LYS A 1 184 ? 12.660 9.943 -12.772 1.00 94.75 184 LYS A O 1
ATOM 1442 N N . MET A 1 185 ? 14.202 11.288 -13.716 1.00 94.88 185 MET A N 1
ATOM 1443 C CA . MET A 1 185 ? 14.886 11.632 -12.470 1.00 94.88 185 MET A CA 1
ATOM 1444 C C . MET A 1 185 ? 13.962 12.345 -11.481 1.00 94.88 185 MET A C 1
ATOM 1446 O O . MET A 1 185 ? 13.978 12.016 -10.297 1.00 94.88 185 MET A O 1
ATOM 1450 N N . GLU A 1 186 ? 13.133 13.278 -11.953 1.00 93.75 186 GLU A N 1
ATOM 1451 C CA . GLU A 1 186 ? 12.122 13.959 -11.141 1.00 93.75 186 GLU A CA 1
ATOM 1452 C C . GLU A 1 186 ? 11.135 12.962 -10.528 1.00 93.75 186 GLU A C 1
ATOM 1454 O O . GLU A 1 186 ? 10.930 12.974 -9.316 1.00 93.75 186 GLU A O 1
ATOM 1459 N N . VAL A 1 187 ? 10.595 12.035 -11.328 1.00 93.56 187 VAL A N 1
ATOM 1460 C CA . VAL A 1 187 ? 9.651 11.021 -10.836 1.00 93.56 187 VAL A CA 1
ATOM 1461 C C . VAL A 1 187 ? 10.307 10.085 -9.818 1.00 93.56 187 VAL A C 1
ATOM 1463 O O . VAL A 1 187 ? 9.773 9.910 -8.725 1.00 93.56 187 VAL A O 1
ATOM 1466 N N . LEU A 1 188 ? 11.482 9.517 -10.116 1.00 94.31 188 LEU A N 1
ATOM 1467 C CA . LEU A 1 188 ? 12.172 8.598 -9.196 1.00 94.31 188 LEU A CA 1
ATOM 1468 C C . LEU A 1 188 ? 12.545 9.281 -7.864 1.00 94.31 188 LEU A C 1
ATOM 1470 O O . LEU A 1 188 ? 12.413 8.688 -6.787 1.00 94.31 188 LEU A O 1
ATOM 1474 N N . ARG A 1 189 ? 12.956 10.557 -7.912 1.00 93.88 189 ARG A N 1
ATOM 1475 C CA . ARG A 1 189 ? 13.209 11.379 -6.716 1.00 93.88 189 ARG A CA 1
ATOM 1476 C C . ARG A 1 189 ? 11.928 11.741 -5.974 1.00 93.88 189 ARG A C 1
ATOM 1478 O O . ARG A 1 189 ? 11.956 11.762 -4.746 1.00 93.88 189 ARG A O 1
ATOM 1485 N N . GLY A 1 190 ? 10.835 11.984 -6.687 1.00 91.00 190 GLY A N 1
ATOM 1486 C CA . GLY A 1 190 ? 9.557 12.412 -6.127 1.00 91.00 190 GLY A CA 1
ATOM 1487 C C . GLY A 1 190 ? 8.799 11.311 -5.391 1.00 91.00 190 GLY A C 1
ATOM 1488 O O . GLY A 1 190 ? 8.208 11.602 -4.357 1.00 91.00 190 GLY A O 1
ATOM 1489 N N . ILE A 1 191 ? 8.853 10.055 -5.862 1.00 91.88 191 ILE A N 1
ATOM 1490 C CA . ILE A 1 191 ? 8.070 8.947 -5.280 1.00 91.88 191 ILE A CA 1
ATOM 1491 C C . ILE A 1 191 ? 8.281 8.862 -3.762 1.00 91.88 191 ILE A C 1
ATOM 1493 O O . ILE A 1 191 ? 9.414 8.706 -3.286 1.00 91.88 191 ILE A O 1
ATOM 1497 N N . HIS A 1 192 ? 7.183 8.960 -3.013 1.00 92.44 192 HIS A N 1
ATOM 1498 C CA . HIS A 1 192 ? 7.185 8.814 -1.564 1.00 92.44 192 HIS A CA 1
ATOM 1499 C C . HIS A 1 192 ? 7.172 7.331 -1.164 1.00 92.44 192 HIS A C 1
ATOM 1501 O O . HIS A 1 192 ? 6.531 6.501 -1.809 1.00 92.44 192 HIS A O 1
ATOM 1507 N N . TYR A 1 193 ? 7.914 7.000 -0.104 1.00 89.38 193 TYR A N 1
ATOM 1508 C CA . TYR A 1 193 ? 7.952 5.664 0.489 1.00 89.38 193 TYR A CA 1
ATOM 1509 C C . TYR A 1 193 ? 7.512 5.754 1.944 1.00 89.38 193 TYR A C 1
ATOM 1511 O O . TYR A 1 193 ? 8.066 6.538 2.716 1.00 89.38 193 TYR A O 1
ATOM 1519 N N . GLY A 1 194 ? 6.552 4.911 2.312 1.00 83.44 194 GLY A N 1
ATOM 1520 C CA . GLY A 1 194 ? 6.126 4.763 3.693 1.00 83.44 194 GLY A CA 1
ATOM 1521 C C . GLY A 1 194 ? 7.174 4.039 4.537 1.00 83.44 194 GLY A C 1
ATOM 1522 O O . GLY A 1 194 ? 7.913 3.173 4.055 1.00 83.44 194 GLY A O 1
ATOM 1523 N N . SER A 1 195 ? 7.197 4.360 5.828 1.00 83.94 195 SER A N 1
ATOM 1524 C CA . SER A 1 195 ? 7.931 3.587 6.831 1.00 83.94 195 SER A CA 1
ATOM 1525 C C . SER A 1 195 ? 7.057 2.457 7.365 1.00 83.94 195 SER A C 1
ATOM 1527 O O . SER A 1 195 ? 5.868 2.640 7.620 1.00 83.94 195 SER A O 1
ATOM 1529 N N . SER A 1 196 ? 7.648 1.285 7.589 1.00 84.50 196 SER A N 1
ATOM 1530 C CA . SER A 1 196 ? 6.966 0.161 8.229 1.00 84.50 196 SER A CA 1
ATOM 1531 C C . SER A 1 196 ? 7.927 -0.576 9.148 1.00 84.50 196 SER A C 1
ATOM 1533 O O . SER A 1 196 ? 8.995 -1.010 8.720 1.00 84.50 196 SER A O 1
ATOM 1535 N N . THR A 1 197 ? 7.528 -0.733 10.408 1.00 83.25 197 THR A N 1
ATOM 1536 C CA . THR A 1 197 ? 8.333 -1.392 11.437 1.00 83.25 197 THR A CA 1
ATOM 1537 C C . THR A 1 197 ? 7.528 -2.522 12.053 1.00 83.25 197 THR A C 1
ATOM 1539 O O . THR A 1 197 ? 6.402 -2.321 12.505 1.00 83.25 197 THR A O 1
ATOM 1542 N N . LYS A 1 198 ? 8.118 -3.719 12.106 1.00 83.25 198 LYS A N 1
ATOM 1543 C CA . LYS A 1 198 ? 7.560 -4.866 12.827 1.00 83.25 198 LYS A CA 1
ATOM 1544 C C . LYS A 1 198 ? 8.470 -5.202 13.999 1.00 83.25 198 LYS A C 1
ATOM 1546 O O . LYS A 1 198 ? 9.645 -5.489 13.803 1.00 83.25 198 LYS A O 1
ATOM 1551 N N . ILE A 1 199 ? 7.915 -5.201 15.207 1.00 82.25 199 ILE A N 1
ATOM 1552 C CA . ILE A 1 199 ? 8.595 -5.700 16.405 1.00 82.25 199 ILE A CA 1
ATOM 1553 C C . ILE A 1 199 ? 8.093 -7.119 16.650 1.00 82.25 199 ILE A C 1
ATOM 1555 O O . ILE A 1 199 ? 6.902 -7.330 16.872 1.00 82.25 199 ILE A O 1
ATOM 1559 N N . ILE A 1 200 ? 8.996 -8.096 16.581 1.00 82.94 200 ILE A N 1
ATOM 1560 C CA . ILE A 1 200 ? 8.660 -9.510 16.756 1.00 82.94 200 ILE A CA 1
ATOM 1561 C C . ILE A 1 200 ? 9.053 -9.932 18.166 1.00 82.94 200 ILE A C 1
ATOM 1563 O O . ILE A 1 200 ? 10.226 -9.889 18.534 1.00 82.94 200 ILE A O 1
ATOM 1567 N N . LEU A 1 201 ? 8.061 -10.366 18.941 1.00 80.44 201 LEU A N 1
ATOM 1568 C CA . LEU A 1 201 ? 8.250 -10.920 20.275 1.00 80.44 201 LEU A CA 1
ATOM 1569 C C . LEU A 1 201 ? 7.968 -12.419 20.240 1.00 80.44 201 LEU A C 1
ATOM 1571 O O . LEU A 1 201 ? 6.968 -12.859 19.675 1.00 80.44 201 LEU A O 1
ATOM 1575 N N . THR A 1 202 ? 8.854 -13.200 20.852 1.00 79.44 202 THR A N 1
ATOM 1576 C CA . THR A 1 202 ? 8.663 -14.644 21.005 1.00 79.44 202 THR A CA 1
ATOM 1577 C C . THR A 1 202 ? 8.365 -14.961 22.455 1.00 79.44 202 THR A C 1
ATOM 1579 O O . THR A 1 202 ? 9.090 -14.534 23.349 1.00 79.44 202 THR A O 1
ATOM 1582 N N . PHE A 1 203 ? 7.329 -15.764 22.666 1.00 79.25 203 PHE A N 1
ATOM 1583 C CA . PHE A 1 203 ? 6.913 -16.231 23.976 1.00 79.25 203 PHE A CA 1
ATOM 1584 C C . PHE A 1 203 ? 6.994 -17.753 24.041 1.00 79.25 203 PHE A C 1
ATOM 1586 O O . PHE A 1 203 ? 6.742 -18.440 23.051 1.00 79.25 203 PHE A O 1
ATOM 1593 N N . LYS A 1 204 ? 7.316 -18.276 25.228 1.00 81.69 204 LYS A N 1
ATOM 1594 C CA . LYS A 1 204 ? 7.241 -19.714 25.520 1.00 81.69 204 LYS A CA 1
ATOM 1595 C C . LYS A 1 204 ? 5.788 -20.204 25.545 1.00 81.69 204 LYS A C 1
ATOM 1597 O O . LYS A 1 204 ? 5.512 -21.334 25.160 1.00 81.69 204 LYS A O 1
ATOM 1602 N N . GLU A 1 205 ? 4.875 -19.336 25.973 1.00 83.44 205 GLU A N 1
ATOM 1603 C CA . GLU A 1 205 ? 3.450 -19.617 26.128 1.00 83.44 205 GLU A CA 1
ATOM 1604 C C . GLU A 1 205 ? 2.623 -18.633 25.299 1.00 83.44 205 GLU A C 1
ATOM 1606 O O . GLU A 1 205 ? 2.927 -17.440 25.222 1.00 83.44 205 GLU A O 1
ATOM 1611 N N . LYS A 1 206 ? 1.558 -19.133 24.667 1.00 83.00 206 LYS A N 1
ATOM 1612 C CA . LYS A 1 206 ? 0.634 -18.320 23.867 1.00 83.00 206 LYS A CA 1
ATOM 1613 C C . LYS A 1 206 ? -0.480 -17.766 24.758 1.00 83.00 206 LYS A C 1
ATOM 1615 O O . LYS A 1 206 ? -1.629 -18.173 24.613 1.00 83.00 206 LYS A O 1
ATOM 1620 N N . PHE A 1 207 ? -0.136 -16.856 25.667 1.00 87.19 207 PHE A N 1
ATOM 1621 C CA . PHE A 1 207 ? -1.061 -16.315 26.678 1.00 87.19 207 PHE A CA 1
ATOM 1622 C C . PHE A 1 207 ? -2.360 -15.743 26.079 1.00 87.19 207 PHE A C 1
ATOM 1624 O O . PHE A 1 207 ? -3.428 -15.869 26.658 1.00 87.19 207 PHE A O 1
ATOM 1631 N N . TRP A 1 208 ? -2.308 -15.195 24.860 1.00 83.19 208 TRP A N 1
ATOM 1632 C CA . TRP A 1 208 ? -3.486 -14.663 24.164 1.00 83.19 208 TRP A CA 1
ATOM 1633 C C . TRP A 1 208 ? -4.557 -15.725 23.842 1.00 83.19 208 TRP A C 1
ATOM 1635 O O . TRP A 1 208 ? -5.704 -15.375 23.569 1.00 83.19 208 TRP A O 1
ATOM 1645 N N . LEU A 1 209 ? -4.226 -17.023 23.879 1.00 84.56 209 LEU A N 1
ATOM 1646 C CA . LEU A 1 209 ? -5.214 -18.097 23.725 1.00 84.56 209 LEU A CA 1
ATOM 1647 C C . LEU A 1 209 ? -6.206 -18.155 24.893 1.00 84.56 209 LEU A C 1
ATOM 1649 O O . LEU A 1 209 ? -7.340 -18.581 24.677 1.00 84.56 209 LEU A O 1
ATOM 1653 N N . GLU A 1 210 ? -5.798 -17.733 26.093 1.00 86.19 210 GLU A N 1
ATOM 1654 C CA . GLU A 1 210 ? -6.658 -17.679 27.285 1.00 86.19 210 GLU A CA 1
ATOM 1655 C C . GLU A 1 210 ? -7.777 -16.644 27.110 1.00 86.19 210 GLU A C 1
ATOM 1657 O O . GLU A 1 210 ? -8.917 -16.885 27.497 1.00 86.19 210 GLU A O 1
ATOM 1662 N N . ASP A 1 211 ? -7.484 -15.561 26.386 1.00 82.12 211 ASP A N 1
ATOM 1663 C CA . ASP A 1 211 ? -8.455 -14.547 25.960 1.00 82.12 211 ASP A CA 1
ATOM 1664 C C . ASP A 1 211 ? -9.284 -14.982 24.729 1.00 82.12 211 ASP A C 1
ATOM 1666 O O . ASP A 1 211 ? -10.043 -14.196 24.156 1.00 82.12 211 ASP A O 1
ATOM 1670 N N . GLY A 1 212 ? -9.126 -16.230 24.270 1.00 82.38 212 GLY A N 1
ATOM 1671 C CA . GLY A 1 212 ? -9.814 -16.775 23.097 1.00 82.38 212 GLY A CA 1
ATOM 1672 C C . GLY A 1 212 ? -9.279 -16.276 21.749 1.00 82.38 212 GLY A C 1
ATOM 1673 O O . GLY A 1 212 ? -9.913 -16.502 20.715 1.00 82.38 212 GLY A O 1
ATOM 1674 N N . ILE A 1 213 ? -8.118 -15.614 21.723 1.00 80.81 213 ILE A N 1
ATOM 1675 C CA . ILE A 1 213 ? -7.555 -14.991 20.520 1.00 80.81 213 ILE A CA 1
ATOM 1676 C C . ILE A 1 213 ? -6.841 -16.041 19.669 1.00 80.81 213 ILE A C 1
ATOM 1678 O O . ILE A 1 213 ? -5.877 -16.661 20.106 1.00 80.81 213 ILE A O 1
ATOM 1682 N N . LYS A 1 214 ? -7.275 -16.231 18.420 1.00 82.19 214 LYS A N 1
ATOM 1683 C CA . LYS A 1 214 ? -6.657 -17.167 17.465 1.00 82.19 214 LYS A CA 1
ATOM 1684 C C . LYS A 1 214 ? -6.434 -16.465 16.128 1.00 82.19 214 LYS A C 1
ATOM 1686 O O . LYS A 1 214 ? -7.346 -16.385 15.308 1.00 82.19 214 LYS A O 1
ATOM 1691 N N . GLY A 1 215 ? -5.214 -15.971 15.920 1.00 81.00 215 GLY A N 1
ATOM 1692 C CA . GLY A 1 215 ? -4.886 -15.101 14.791 1.00 81.00 215 GLY A CA 1
ATOM 1693 C C . GLY A 1 215 ? -5.471 -13.695 14.946 1.00 81.00 215 GLY A C 1
ATOM 1694 O O . GLY A 1 215 ? -5.918 -13.309 16.026 1.00 81.00 215 GLY A O 1
ATOM 1695 N N . GLY A 1 216 ? -5.471 -12.933 13.853 1.00 82.31 216 GLY A N 1
ATOM 1696 C CA . GLY A 1 216 ? -6.061 -11.599 13.821 1.00 82.31 216 GLY A CA 1
ATOM 1697 C C . GLY A 1 216 ? -5.203 -10.521 14.483 1.00 82.31 216 GLY A C 1
ATOM 1698 O O . GLY A 1 216 ? -3.972 -10.606 14.453 1.00 82.31 216 GLY A O 1
ATOM 1699 N N . LYS A 1 217 ? -5.839 -9.471 15.018 1.00 85.50 217 LYS A N 1
ATOM 1700 C CA . LYS A 1 217 ? -5.124 -8.302 15.554 1.00 85.50 217 LYS A CA 1
ATOM 1701 C C . LYS A 1 217 ? -5.819 -7.626 16.734 1.00 85.50 217 LYS A C 1
ATOM 1703 O O . LYS A 1 217 ? -7.043 -7.608 16.811 1.00 85.50 217 LYS A O 1
ATOM 1708 N N . SER A 1 218 ? -5.034 -6.974 17.579 1.00 87.19 218 SER A N 1
ATOM 1709 C CA . SER A 1 218 ? -5.512 -6.005 18.564 1.00 87.19 218 SER A CA 1
ATOM 1710 C C . SER A 1 218 ? -5.113 -4.588 18.167 1.00 87.19 218 SER A C 1
ATOM 1712 O O . SER A 1 218 ? -4.064 -4.391 17.551 1.00 87.19 218 SER A O 1
ATOM 1714 N N . ILE A 1 219 ? -5.953 -3.610 18.506 1.00 87.81 219 ILE A N 1
ATOM 1715 C CA . ILE A 1 219 ? -5.797 -2.199 18.109 1.00 87.81 219 ILE A CA 1
ATOM 1716 C C . ILE A 1 219 ? -5.547 -1.344 19.348 1.00 87.81 219 ILE A C 1
ATOM 1718 O O . ILE A 1 219 ? -6.225 -1.500 20.359 1.00 87.81 219 ILE A O 1
ATOM 1722 N N . THR A 1 220 ? -4.587 -0.432 19.301 1.00 85.44 220 THR A N 1
ATOM 1723 C CA . THR A 1 220 ? -4.310 0.481 20.408 1.00 85.44 220 THR A CA 1
ATOM 1724 C C . THR A 1 220 ? -3.903 1.858 19.909 1.00 85.44 220 THR A C 1
ATOM 1726 O O . THR A 1 220 ? -3.280 1.981 18.860 1.00 85.44 220 THR A O 1
ATOM 1729 N N . ASP A 1 221 ? -4.236 2.898 20.667 1.00 83.94 221 ASP A N 1
ATOM 1730 C CA . ASP A 1 221 ? -3.707 4.248 20.446 1.00 83.94 221 ASP A CA 1
ATOM 1731 C C . ASP A 1 221 ? -2.282 4.419 21.008 1.00 83.94 221 ASP A C 1
ATOM 1733 O O . ASP A 1 221 ? -1.604 5.398 20.704 1.00 83.94 221 ASP A O 1
ATOM 1737 N N . GLY A 1 222 ? -1.791 3.437 21.774 1.00 85.62 222 GLY A N 1
ATOM 1738 C CA . GLY A 1 222 ? -0.406 3.383 22.233 1.00 85.62 222 GLY A CA 1
ATOM 1739 C C . GLY A 1 222 ? 0.612 3.103 21.110 1.00 85.62 222 GLY A C 1
ATOM 1740 O O . GLY A 1 222 ? 0.236 2.706 20.004 1.00 85.62 222 GLY A O 1
ATOM 1741 N N . PRO A 1 223 ? 1.927 3.214 21.393 1.00 86.81 223 PRO A N 1
ATOM 1742 C CA . PRO A 1 223 ? 2.979 3.167 20.369 1.00 86.81 223 PRO A CA 1
ATOM 1743 C C . PRO A 1 223 ? 3.017 1.888 19.524 1.00 86.81 223 PRO A C 1
ATOM 1745 O O . PRO A 1 223 ? 3.459 1.919 18.380 1.00 86.81 223 PRO A O 1
ATOM 1748 N N . SER A 1 224 ? 2.549 0.756 20.061 1.00 85.94 224 SER A N 1
ATOM 1749 C CA . SER A 1 224 ? 2.477 -0.502 19.310 1.00 85.94 224 SER A CA 1
ATOM 1750 C C . SER A 1 224 ? 1.463 -0.468 18.165 1.00 85.94 224 SER A C 1
ATOM 1752 O O . SER A 1 224 ? 1.631 -1.233 17.222 1.00 85.94 224 SER A O 1
ATOM 1754 N N . ARG A 1 225 ? 0.436 0.395 18.244 1.00 88.50 225 ARG A N 1
ATOM 1755 C CA . ARG A 1 225 ? -0.678 0.591 17.296 1.00 88.50 225 ARG A CA 1
ATOM 1756 C C . ARG A 1 225 ? -1.485 -0.667 16.955 1.00 88.50 225 ARG A C 1
ATOM 1758 O O . ARG A 1 225 ? -2.654 -0.768 17.311 1.00 88.50 225 ARG A O 1
ATOM 1765 N N . PHE A 1 226 ? -0.867 -1.651 16.311 1.00 87.44 226 PHE A N 1
ATOM 1766 C CA . PHE A 1 226 ? -1.485 -2.913 15.920 1.00 87.44 226 PHE A CA 1
ATOM 1767 C C . PHE A 1 226 ? -0.635 -4.097 16.372 1.00 87.44 226 PHE A C 1
ATOM 1769 O O . PHE A 1 226 ? 0.525 -4.237 15.990 1.00 87.44 226 PHE A O 1
ATOM 1776 N N . ILE A 1 227 ? -1.239 -4.988 17.154 1.00 88.50 227 ILE A N 1
ATOM 1777 C CA . ILE A 1 227 ? -0.609 -6.224 17.624 1.00 88.50 227 ILE A CA 1
ATOM 1778 C C . ILE A 1 227 ? -1.218 -7.372 16.833 1.00 88.50 227 ILE A C 1
ATOM 1780 O O . ILE A 1 227 ? -2.395 -7.668 17.004 1.00 88.50 227 ILE A O 1
ATOM 1784 N N . TYR A 1 228 ? -0.439 -8.009 15.964 1.00 87.94 228 TYR A N 1
ATOM 1785 C CA . TYR A 1 228 ? -0.903 -9.141 15.162 1.00 87.94 228 TYR A CA 1
ATOM 1786 C C . TYR A 1 228 ? -0.556 -10.465 15.837 1.00 87.94 228 TYR A C 1
ATOM 1788 O O . TYR A 1 228 ? 0.581 -10.672 16.262 1.00 87.94 228 TYR A O 1
ATOM 1796 N N . TYR A 1 229 ? -1.525 -11.377 15.891 1.00 84.88 229 TYR A N 1
ATOM 1797 C CA . TYR A 1 229 ? -1.337 -12.712 16.452 1.00 84.88 229 TYR A CA 1
ATOM 1798 C C . TYR A 1 229 ? -1.103 -13.728 15.326 1.00 84.88 229 TYR A C 1
ATOM 1800 O O . TYR A 1 229 ? -1.794 -13.673 14.303 1.00 84.88 229 TYR A O 1
ATOM 1808 N N . PRO A 1 230 ? -0.162 -14.679 15.485 1.00 83.69 230 PRO A N 1
ATOM 1809 C CA . PRO A 1 230 ? 0.105 -15.686 14.462 1.00 83.69 230 PRO A CA 1
ATOM 1810 C C . PRO A 1 230 ? -1.143 -16.504 14.105 1.00 83.69 230 PRO A C 1
ATOM 1812 O O . PRO A 1 230 ? -1.886 -16.936 14.988 1.00 83.69 230 PRO A O 1
ATOM 1815 N N . SER A 1 231 ? -1.343 -16.755 12.807 1.00 80.38 231 SER A N 1
ATOM 1816 C CA . SER A 1 231 ? -2.420 -17.629 12.303 1.00 80.38 231 SER A CA 1
ATOM 1817 C C . SER A 1 231 ? -2.013 -19.107 12.217 1.00 80.38 231 SER A C 1
ATOM 1819 O O . SER A 1 231 ? -2.844 -19.964 11.918 1.00 80.38 231 SER A O 1
ATOM 1821 N N . HIS A 1 232 ? -0.753 -19.419 12.522 1.00 75.88 232 HIS A N 1
ATOM 1822 C CA . HIS A 1 232 ? -0.191 -20.766 12.544 1.00 75.88 232 HIS A CA 1
ATOM 1823 C C . HIS A 1 232 ? 0.427 -21.105 13.907 1.00 75.88 232 HIS A C 1
ATOM 1825 O O . HIS A 1 232 ? 0.636 -20.257 14.780 1.00 75.88 232 HIS A O 1
ATOM 1831 N N . SER A 1 233 ? 0.734 -22.388 14.090 1.00 68.88 233 SER A N 1
ATOM 1832 C CA . SER A 1 233 ? 1.547 -22.876 15.202 1.00 68.88 233 SER A CA 1
ATOM 1833 C C . SER A 1 233 ? 2.951 -23.190 14.713 1.00 68.88 233 SER A C 1
ATOM 1835 O O . SER A 1 233 ? 3.114 -23.770 13.645 1.00 68.88 233 SER A O 1
ATOM 1837 N N . PHE A 1 234 ? 3.954 -22.836 15.512 1.00 64.38 234 PHE A N 1
ATOM 1838 C CA . PHE A 1 234 ? 5.332 -23.244 15.280 1.00 64.38 234 PHE A CA 1
ATOM 1839 C C . PHE A 1 234 ? 5.538 -24.619 15.927 1.00 64.38 234 PHE A C 1
ATOM 1841 O O . PHE A 1 234 ? 5.455 -24.707 17.151 1.00 64.38 234 PHE A O 1
ATOM 1848 N N . PRO A 1 235 ? 5.759 -25.697 15.153 1.00 55.88 235 PRO A N 1
ATOM 1849 C CA . PRO A 1 235 ? 5.994 -27.021 15.726 1.00 55.88 235 PRO A CA 1
ATOM 1850 C C . PRO A 1 235 ? 7.347 -27.120 16.446 1.00 55.88 235 PRO A C 1
ATOM 1852 O O . PRO A 1 235 ? 7.498 -27.961 17.317 1.00 55.88 235 PRO A O 1
ATOM 1855 N N . ASN A 1 236 ? 8.306 -26.243 16.129 1.00 53.72 236 ASN A N 1
ATOM 1856 C CA . ASN A 1 236 ? 9.620 -26.166 16.766 1.00 53.72 236 ASN A CA 1
ATOM 1857 C C . ASN A 1 236 ? 9.987 -24.687 16.953 1.00 53.72 236 ASN A C 1
ATOM 1859 O O . ASN A 1 236 ? 9.773 -23.912 16.024 1.00 53.72 236 ASN A O 1
ATOM 1863 N N . ASN A 1 237 ? 10.546 -24.307 18.110 1.00 48.31 237 ASN A N 1
ATOM 1864 C CA . ASN A 1 237 ? 10.927 -22.940 18.534 1.00 48.31 237 ASN A CA 1
ATOM 1865 C C . ASN A 1 237 ? 11.997 -22.239 17.651 1.00 48.31 237 ASN A C 1
ATOM 1867 O O . ASN A 1 237 ? 12.910 -21.596 18.165 1.00 48.31 237 ASN A O 1
ATOM 1871 N N . LYS A 1 238 ? 11.948 -22.365 16.322 1.00 42.38 238 LYS A N 1
ATOM 1872 C CA . LYS A 1 238 ? 12.823 -21.638 15.400 1.00 42.38 238 LYS A CA 1
ATOM 1873 C C . LYS A 1 238 ? 12.180 -20.300 15.057 1.00 42.38 238 LYS A C 1
ATOM 1875 O O . LYS A 1 238 ? 11.113 -20.259 14.454 1.00 42.38 238 LYS A O 1
ATOM 1880 N N . ILE A 1 239 ? 12.850 -19.220 15.446 1.00 48.94 239 ILE A N 1
ATOM 1881 C CA . ILE A 1 239 ? 12.427 -17.842 15.187 1.00 48.94 239 ILE A CA 1
ATOM 1882 C C . ILE A 1 239 ? 13.476 -17.171 14.308 1.00 48.94 239 ILE A C 1
ATOM 1884 O O . ILE A 1 239 ? 14.665 -17.209 14.619 1.00 48.94 239 ILE A O 1
ATOM 1888 N N . GLY A 1 240 ? 13.025 -16.545 13.221 1.00 40.78 240 GLY A N 1
ATOM 1889 C CA . GLY A 1 240 ? 13.832 -15.630 12.419 1.00 40.78 240 GLY A CA 1
ATOM 1890 C C . GLY A 1 240 ? 13.759 -14.210 12.982 1.00 40.78 240 GLY A C 1
ATOM 1891 O O . GLY A 1 240 ? 12.676 -13.719 13.300 1.00 40.78 240 GLY A O 1
ATOM 1892 N N . LYS A 1 241 ? 14.913 -13.551 13.106 1.00 34.00 241 LYS A N 1
ATOM 1893 C CA . LYS A 1 241 ? 15.041 -12.137 13.483 1.00 34.00 241 LYS A CA 1
ATOM 1894 C C . LYS A 1 241 ? 15.188 -11.307 12.204 1.00 34.00 241 LYS A C 1
ATOM 1896 O O . LYS A 1 241 ? 16.047 -11.621 11.388 1.00 34.00 241 LYS A O 1
ATOM 1901 N N . TRP A 1 242 ? 14.392 -10.249 12.050 1.00 43.44 242 TRP A N 1
ATOM 1902 C CA . TRP A 1 242 ? 14.414 -9.367 10.876 1.00 43.44 242 TRP A CA 1
ATOM 1903 C C . TRP A 1 242 ? 14.425 -7.895 11.307 1.00 43.44 242 TRP A C 1
ATOM 1905 O O . TRP A 1 242 ? 13.557 -7.526 12.089 1.00 43.44 242 TRP A O 1
ATOM 1915 N N . SER A 1 243 ? 15.384 -7.106 10.788 1.00 33.78 243 SER A N 1
ATOM 1916 C CA . SER A 1 243 ? 15.288 -5.680 10.379 1.00 33.78 243 SER A CA 1
ATOM 1917 C C . SER A 1 243 ? 16.588 -4.879 10.613 1.00 33.78 243 SER A C 1
ATOM 1919 O O . SER A 1 243 ? 16.847 -4.456 11.735 1.00 33.78 243 SER A O 1
ATOM 1921 N N . THR A 1 244 ? 17.339 -4.637 9.531 1.00 47.81 244 THR A N 1
ATOM 1922 C CA . THR A 1 244 ? 18.105 -3.417 9.169 1.00 47.81 244 THR A CA 1
ATOM 1923 C C . THR A 1 244 ? 18.534 -3.627 7.711 1.00 47.81 244 THR A C 1
ATOM 1925 O O . THR A 1 244 ? 19.651 -4.073 7.462 1.00 47.81 244 THR A O 1
ATOM 1928 N N . ASP A 1 245 ? 17.620 -3.453 6.751 1.00 48.75 245 ASP A N 1
ATOM 1929 C CA . ASP A 1 245 ? 17.949 -3.646 5.331 1.00 48.75 245 ASP A CA 1
ATOM 1930 C C . ASP A 1 245 ? 18.481 -2.334 4.722 1.00 48.75 245 ASP A C 1
ATOM 1932 O O . ASP A 1 245 ? 17.705 -1.384 4.581 1.00 48.75 245 ASP A O 1
ATOM 1936 N N . PRO A 1 246 ? 19.777 -2.247 4.362 1.00 59.03 246 PRO A N 1
ATOM 1937 C CA . PRO A 1 246 ? 20.344 -1.050 3.746 1.00 59.03 246 PRO A CA 1
ATOM 1938 C C . PRO A 1 246 ? 19.945 -0.887 2.270 1.00 59.03 246 PRO A C 1
ATOM 1940 O O . PRO A 1 246 ? 20.187 0.172 1.699 1.00 59.03 246 PRO A O 1
ATOM 1943 N N . HIS A 1 247 ? 19.357 -1.908 1.638 1.00 61.78 247 HIS A N 1
ATOM 1944 C CA . HIS A 1 247 ? 19.121 -1.928 0.193 1.00 61.78 247 HIS A CA 1
ATOM 1945 C C . HIS A 1 247 ? 17.752 -1.370 -0.212 1.00 61.78 247 HIS A C 1
ATOM 1947 O O . HIS A 1 247 ? 17.617 -0.820 -1.305 1.00 61.78 247 HIS A O 1
ATOM 1953 N N . SER A 1 248 ? 16.741 -1.474 0.655 1.00 55.59 248 SER A N 1
ATOM 1954 C CA . SER A 1 248 ? 15.375 -1.056 0.308 1.00 55.59 248 SER A CA 1
ATOM 1955 C C . SER A 1 248 ? 15.156 0.467 0.376 1.00 55.59 248 SER A C 1
ATOM 1957 O O . SER A 1 248 ? 14.375 1.001 -0.412 1.00 55.59 248 SER A O 1
ATOM 1959 N N . LEU A 1 249 ? 15.876 1.187 1.255 1.00 64.31 249 LEU A N 1
ATOM 1960 C CA . LEU A 1 249 ? 15.814 2.658 1.433 1.00 64.31 249 LEU A CA 1
ATOM 1961 C C . LEU A 1 249 ? 14.389 3.230 1.659 1.00 64.31 249 LEU A C 1
ATOM 1963 O O . LEU A 1 249 ? 14.118 4.397 1.378 1.00 64.31 249 LEU A O 1
ATOM 1967 N N . GLY A 1 250 ? 13.487 2.390 2.170 1.00 47.88 250 GLY A N 1
ATOM 1968 C CA . GLY A 1 250 ? 12.051 2.618 2.359 1.00 47.88 250 GLY A CA 1
ATOM 1969 C C . GLY A 1 250 ? 11.326 1.266 2.408 1.00 47.88 250 GLY A C 1
ATOM 1970 O O . GLY A 1 250 ? 11.902 0.265 1.984 1.00 47.88 250 GLY A O 1
ATOM 1971 N N . ALA A 1 251 ? 10.104 1.189 2.949 1.00 70.31 251 ALA A N 1
ATOM 1972 C CA . ALA A 1 251 ? 9.395 -0.095 3.030 1.00 70.31 251 ALA A CA 1
ATOM 1973 C C . ALA A 1 251 ? 8.647 -0.423 1.728 1.00 70.31 251 ALA A C 1
ATOM 1975 O O . ALA A 1 251 ? 8.839 -1.488 1.149 1.00 70.31 251 ALA A O 1
ATOM 1976 N N . PHE A 1 252 ? 7.796 0.494 1.272 1.00 76.69 252 PHE A N 1
ATOM 1977 C CA . PHE A 1 252 ? 6.994 0.371 0.051 1.00 76.69 252 PHE A CA 1
ATOM 1978 C C . PHE A 1 252 ? 6.588 1.764 -0.435 1.00 76.69 252 PHE A C 1
ATOM 1980 O O . PHE A 1 252 ? 6.563 2.705 0.369 1.00 76.69 252 PHE A O 1
ATOM 1987 N N . ALA A 1 253 ? 6.310 1.910 -1.734 1.00 70.19 253 ALA A N 1
ATOM 1988 C CA . ALA A 1 253 ? 5.790 3.164 -2.260 1.00 70.19 253 ALA A CA 1
ATOM 1989 C C . ALA A 1 253 ? 4.420 3.460 -1.632 1.00 70.19 253 ALA A C 1
ATOM 1991 O O . ALA A 1 253 ? 3.625 2.557 -1.397 1.00 70.19 253 ALA A O 1
ATOM 1992 N N . LEU A 1 254 ? 4.177 4.726 -1.311 1.00 83.19 254 LEU A N 1
ATOM 1993 C CA . LEU A 1 254 ? 2.883 5.228 -0.856 1.00 83.19 254 LEU A CA 1
ATOM 1994 C C . LEU A 1 254 ? 2.744 6.634 -1.407 1.00 83.19 254 LEU A C 1
ATOM 1996 O O . LEU A 1 254 ? 3.475 7.529 -0.993 1.00 83.19 254 LEU A O 1
ATOM 2000 N N . PHE A 1 255 ? 1.865 6.838 -2.375 1.00 88.56 255 PHE A N 1
ATOM 2001 C CA . PHE A 1 255 ? 1.837 8.106 -3.087 1.00 88.56 255 PHE A CA 1
ATOM 2002 C C . PHE A 1 255 ? 1.206 9.224 -2.252 1.00 88.56 255 PHE A C 1
ATOM 2004 O O . PHE A 1 255 ? 0.139 9.074 -1.656 1.00 88.56 255 PHE A O 1
ATOM 2011 N N . THR A 1 256 ? 1.881 10.374 -2.218 1.00 90.00 256 THR A N 1
ATOM 2012 C CA . THR A 1 256 ? 1.302 11.640 -1.741 1.00 90.00 256 THR A CA 1
ATOM 2013 C C . THR A 1 256 ? 0.454 12.270 -2.851 1.00 90.00 256 THR A C 1
ATOM 2015 O O . THR A 1 256 ? 0.547 11.822 -4.000 1.00 90.00 256 THR A O 1
ATOM 2018 N N . PRO A 1 257 ? -0.358 13.306 -2.563 1.00 93.75 257 PRO A N 1
ATOM 2019 C CA . PRO A 1 257 ? -1.200 13.921 -3.582 1.00 93.75 257 PRO A CA 1
ATOM 2020 C C . PRO A 1 257 ? -0.459 14.260 -4.885 1.00 93.75 257 PRO A C 1
ATOM 2022 O O . PRO A 1 257 ? 0.712 14.650 -4.858 1.00 93.75 257 PRO A O 1
ATOM 2025 N N . TYR A 1 258 ? -1.154 14.101 -6.015 1.00 92.56 258 TYR A N 1
ATOM 2026 C CA . TYR A 1 258 ? -0.687 14.245 -7.406 1.00 92.56 258 TYR A CA 1
ATOM 2027 C C . TYR A 1 258 ? 0.272 13.164 -7.934 1.00 92.56 258 TYR A C 1
ATOM 2029 O O . TYR A 1 258 ? 0.575 13.149 -9.134 1.00 92.56 258 TYR A O 1
ATOM 2037 N N . GLN A 1 259 ? 0.767 12.249 -7.094 1.00 89.31 259 GLN A N 1
ATOM 2038 C CA . GLN A 1 259 ? 1.776 11.285 -7.536 1.00 89.31 259 GLN A CA 1
ATOM 2039 C C . GLN A 1 259 ? 1.216 10.161 -8.426 1.00 89.31 259 GLN A C 1
ATOM 2041 O O . GLN A 1 259 ? 1.962 9.627 -9.253 1.00 89.31 259 GLN A O 1
ATOM 2046 N N . HIS A 1 260 ? -0.085 9.831 -8.373 1.00 84.62 260 HIS A N 1
ATOM 2047 C CA . HIS A 1 260 ? -0.635 8.820 -9.293 1.00 84.62 260 HIS A CA 1
ATOM 2048 C C . HIS A 1 260 ? -0.599 9.305 -10.742 1.00 84.62 260 HIS A C 1
ATOM 2050 O O . HIS A 1 260 ? -0.441 8.505 -11.668 1.00 84.62 260 HIS A O 1
ATOM 2056 N N . LEU A 1 261 ? -0.700 10.620 -10.949 1.00 85.00 261 LEU A N 1
ATOM 2057 C CA . LEU A 1 261 ? -0.717 11.233 -12.276 1.00 85.00 261 LEU A CA 1
ATOM 2058 C C . LEU A 1 261 ? 0.641 11.171 -12.983 1.00 85.00 261 LEU A C 1
ATOM 2060 O O . LEU A 1 261 ? 0.695 11.247 -14.211 1.00 85.00 261 LEU A O 1
ATOM 2064 N N . ILE A 1 262 ? 1.730 10.981 -12.233 1.00 83.00 262 ILE A N 1
ATOM 2065 C CA . ILE A 1 262 ? 3.094 10.920 -12.775 1.00 83.00 262 ILE A CA 1
ATOM 2066 C C . ILE A 1 262 ? 3.639 9.489 -12.902 1.00 83.00 262 ILE A C 1
ATOM 2068 O O . ILE A 1 262 ? 4.761 9.318 -13.387 1.00 83.00 262 ILE A O 1
ATOM 2072 N N . LEU A 1 263 ? 2.847 8.453 -12.567 1.00 81.94 263 LEU A N 1
ATOM 2073 C CA . LEU A 1 263 ? 3.269 7.042 -12.641 1.00 81.94 263 LEU A CA 1
ATOM 2074 C C . LEU A 1 263 ? 3.837 6.674 -14.020 1.00 81.94 263 LEU A C 1
ATOM 2076 O O . LEU A 1 263 ? 4.796 5.908 -14.119 1.00 81.94 263 LEU A O 1
ATOM 2080 N N . GLN A 1 264 ? 3.282 7.235 -15.098 1.00 79.44 264 GLN A N 1
ATOM 2081 C CA . GLN A 1 264 ? 3.756 6.949 -16.453 1.00 79.44 264 GLN A CA 1
ATOM 2082 C C . GLN A 1 264 ? 5.262 7.222 -16.612 1.00 79.44 264 GLN A C 1
ATOM 2084 O O . GLN A 1 264 ? 5.937 6.465 -17.305 1.00 79.44 264 GLN A O 1
ATOM 2089 N N . GLY A 1 265 ? 5.810 8.234 -15.927 1.00 79.19 265 GLY A N 1
ATOM 2090 C CA . GLY A 1 265 ? 7.250 8.502 -15.941 1.00 79.19 265 GLY A CA 1
ATOM 2091 C C . GLY A 1 265 ? 8.077 7.406 -15.256 1.00 79.19 265 GLY A C 1
ATOM 2092 O O . GLY A 1 265 ? 9.157 7.060 -15.735 1.00 79.19 265 GLY A O 1
ATOM 2093 N N . ALA A 1 266 ? 7.554 6.773 -14.201 1.00 79.94 266 ALA A N 1
ATOM 2094 C CA . ALA A 1 266 ? 8.211 5.639 -13.545 1.00 79.94 266 ALA A CA 1
ATOM 2095 C C . ALA A 1 266 ? 8.226 4.391 -14.446 1.00 79.94 266 ALA A C 1
ATOM 2097 O O . ALA A 1 266 ? 9.227 3.678 -14.499 1.00 79.94 266 ALA A O 1
ATOM 2098 N N . VAL A 1 267 ? 7.153 4.170 -15.211 1.00 89.75 267 VAL A 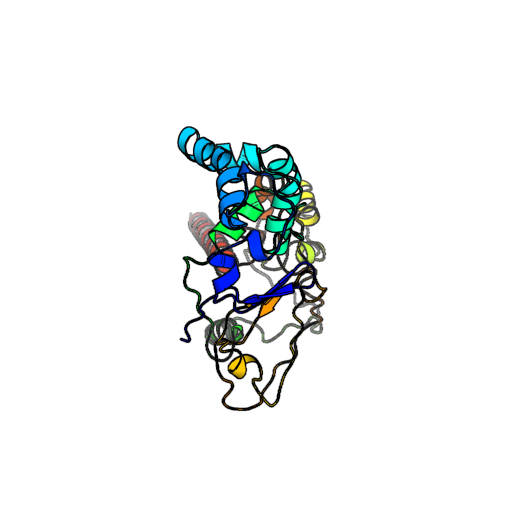N 1
ATOM 2099 C CA . VAL A 1 267 ? 6.978 3.005 -16.100 1.00 89.75 267 VAL A CA 1
ATOM 2100 C C . VAL A 1 267 ? 7.753 3.123 -17.413 1.00 89.75 267 VAL A C 1
ATOM 2102 O O . VAL A 1 267 ? 8.189 2.112 -17.962 1.00 89.75 267 VAL A O 1
ATOM 2105 N N . GLN A 1 268 ? 7.897 4.336 -17.948 1.00 92.00 268 GLN A N 1
ATOM 2106 C CA . GLN A 1 268 ? 8.477 4.563 -19.270 1.00 92.00 268 GLN A CA 1
ATOM 2107 C C . GLN A 1 268 ? 9.929 4.061 -19.349 1.00 92.00 268 GLN A C 1
ATOM 2109 O O . GLN A 1 268 ? 10.739 4.344 -18.465 1.00 92.00 268 GLN A O 1
ATOM 2114 N N . LYS A 1 269 ? 10.257 3.308 -20.406 1.00 93.88 269 LYS A N 1
ATOM 2115 C CA . LYS A 1 269 ? 11.636 2.895 -20.702 1.00 93.88 269 LYS A CA 1
ATOM 2116 C C . LYS A 1 269 ? 12.464 4.082 -21.197 1.00 93.88 269 LYS A C 1
ATOM 2118 O O . LYS A 1 269 ? 11.911 4.990 -21.819 1.00 93.88 269 LYS A O 1
ATOM 2123 N N . GLU A 1 270 ? 13.776 4.026 -21.005 1.00 94.38 270 GLU A N 1
ATOM 2124 C CA . GLU A 1 270 ? 14.719 5.000 -21.562 1.00 94.38 270 GLU A CA 1
ATOM 2125 C C . GLU A 1 270 ? 15.768 4.282 -22.410 1.00 94.38 270 GLU A C 1
ATOM 2127 O O . GLU A 1 270 ? 16.545 3.468 -21.916 1.00 94.38 270 GLU A O 1
ATOM 2132 N N . GLY A 1 271 ? 15.731 4.512 -23.725 1.00 92.75 271 GLY A N 1
ATOM 2133 C CA . GLY A 1 271 ? 16.514 3.727 -24.678 1.00 92.75 271 GLY A CA 1
ATOM 2134 C C . GLY A 1 271 ? 16.218 2.226 -24.555 1.00 92.75 271 GLY A C 1
ATOM 2135 O O . GLY A 1 271 ? 15.086 1.785 -24.790 1.00 92.75 271 GLY A O 1
ATOM 2136 N N . ARG A 1 272 ? 17.249 1.460 -24.182 1.00 93.50 272 ARG A N 1
ATOM 2137 C CA . ARG A 1 272 ? 17.233 -0.001 -23.972 1.00 93.50 272 ARG A CA 1
ATOM 2138 C C . ARG A 1 272 ? 17.075 -0.403 -22.495 1.00 93.50 272 ARG A C 1
ATOM 2140 O O . ARG A 1 272 ? 17.144 -1.588 -22.170 1.00 93.50 272 ARG A O 1
ATOM 2147 N N . VAL A 1 273 ? 16.835 0.567 -21.608 1.00 95.12 273 VAL A N 1
ATOM 2148 C CA . VAL A 1 273 ? 16.655 0.361 -20.166 1.00 95.12 273 VAL A CA 1
ATOM 2149 C C . VAL A 1 273 ? 15.171 0.390 -19.808 1.00 95.12 273 VAL A C 1
ATOM 2151 O O . VAL A 1 273 ? 14.488 1.408 -19.943 1.00 95.12 273 VAL A O 1
ATOM 2154 N N . HIS A 1 274 ? 14.663 -0.742 -19.334 1.00 96.69 274 HIS A N 1
ATOM 2155 C CA . HIS A 1 274 ? 13.295 -0.934 -18.857 1.00 96.69 274 HIS A CA 1
ATOM 2156 C C . HIS A 1 274 ? 13.243 -0.899 -17.328 1.00 96.69 274 HIS A C 1
ATOM 2158 O O . HIS A 1 274 ? 14.239 -1.160 -16.658 1.00 96.69 274 HIS A O 1
ATOM 2164 N N . PHE A 1 275 ? 12.062 -0.615 -16.771 1.00 96.75 275 PHE A N 1
ATOM 2165 C CA . PHE A 1 275 ? 11.854 -0.496 -15.326 1.00 96.75 275 PHE A CA 1
ATOM 2166 C C . PHE A 1 275 ? 10.668 -1.351 -14.866 1.00 96.75 275 PHE A C 1
ATOM 2168 O O . PHE A 1 275 ? 9.586 -1.342 -15.470 1.00 96.75 275 PHE A O 1
ATOM 2175 N N . ALA A 1 276 ? 10.870 -2.077 -13.773 1.00 97.12 276 ALA A N 1
ATOM 2176 C CA . ALA A 1 276 ? 9.840 -2.830 -13.074 1.00 97.12 276 ALA A CA 1
ATOM 2177 C C . ALA A 1 276 ? 10.056 -2.748 -11.561 1.00 97.12 276 ALA A C 1
ATOM 2179 O O . ALA A 1 276 ? 11.081 -2.285 -11.073 1.00 97.12 276 ALA A O 1
ATOM 2180 N N . GLY A 1 277 ? 9.059 -3.196 -10.815 1.00 94.25 277 GLY A N 1
ATOM 2181 C CA . GLY A 1 277 ? 9.015 -3.058 -9.368 1.00 94.25 277 GLY A CA 1
ATOM 2182 C C . GLY A 1 277 ? 7.652 -2.567 -8.915 1.00 94.25 277 GLY A C 1
ATOM 2183 O O . GLY A 1 277 ? 6.821 -2.143 -9.725 1.00 94.25 277 GLY A O 1
ATOM 2184 N N . GLU A 1 278 ? 7.422 -2.666 -7.614 1.00 92.88 278 GLU A N 1
ATOM 2185 C CA . GLU A 1 278 ? 6.153 -2.320 -6.978 1.00 92.88 278 GLU A CA 1
ATOM 2186 C C . GLU A 1 278 ? 5.750 -0.860 -7.274 1.00 92.88 278 GLU A C 1
ATOM 2188 O O . GLU A 1 278 ? 4.680 -0.645 -7.826 1.00 92.88 278 GLU A O 1
ATOM 2193 N N . HIS A 1 279 ? 6.668 0.099 -7.127 1.00 92.56 279 HIS A N 1
ATOM 2194 C CA . HIS A 1 279 ? 6.502 1.523 -7.472 1.00 92.56 279 HIS A CA 1
ATOM 2195 C C . HIS A 1 279 ? 6.164 1.857 -8.946 1.00 92.56 279 HIS A C 1
ATOM 2197 O O . HIS A 1 279 ? 6.058 3.029 -9.308 1.00 92.56 279 HIS A O 1
ATOM 2203 N N . THR A 1 280 ? 6.073 0.863 -9.836 1.00 93.62 280 THR A N 1
ATOM 2204 C CA . THR A 1 280 ? 5.755 1.059 -11.263 1.00 93.62 280 THR A CA 1
ATOM 2205 C C . THR A 1 280 ? 4.368 0.531 -11.639 1.00 93.62 280 THR A C 1
ATOM 2207 O O . THR A 1 280 ? 4.043 0.440 -12.826 1.00 93.62 280 THR A O 1
ATOM 2210 N N . ALA A 1 281 ? 3.552 0.125 -10.669 1.00 92.25 281 ALA A N 1
ATOM 2211 C CA . ALA A 1 281 ? 2.191 -0.350 -10.888 1.00 92.25 281 ALA A CA 1
ATOM 2212 C C . ALA A 1 281 ? 1.335 -0.140 -9.630 1.00 92.25 281 ALA A C 1
ATOM 2214 O O . ALA A 1 281 ? 1.853 0.147 -8.561 1.00 92.25 281 ALA A O 1
ATOM 2215 N N . PHE A 1 282 ? 0.022 -0.315 -9.767 1.00 89.19 282 PHE A N 1
ATOM 2216 C CA . PHE A 1 282 ? -0.927 -0.254 -8.656 1.00 89.19 282 PHE A CA 1
ATOM 2217 C C . PHE A 1 282 ? -1.634 -1.606 -8.485 1.00 89.19 282 PHE A C 1
ATOM 2219 O O . PHE A 1 282 ? -1.805 -2.318 -9.485 1.00 89.19 282 PHE A O 1
ATOM 2226 N N . PRO A 1 283 ? -2.108 -1.937 -7.272 1.00 91.94 283 PRO A N 1
ATOM 2227 C CA . PRO A 1 283 ? -1.931 -1.199 -6.010 1.00 91.94 283 PRO A CA 1
ATOM 2228 C C . PRO A 1 283 ? -0.528 -1.376 -5.407 1.00 91.94 283 PRO A C 1
ATOM 2230 O O . PRO A 1 283 ? 0.086 -2.430 -5.554 1.00 91.94 283 PRO A O 1
ATOM 2233 N N . HIS A 1 284 ? -0.013 -0.363 -4.718 1.00 92.19 284 HIS A N 1
ATOM 2234 C CA . HIS A 1 284 ? 1.296 -0.416 -4.064 1.00 92.19 284 HIS A CA 1
ATOM 2235 C C . HIS A 1 284 ? 1.348 -1.390 -2.870 1.00 92.19 284 HIS A C 1
ATOM 2237 O O . HIS A 1 284 ? 0.326 -1.856 -2.378 1.00 92.19 284 HIS A O 1
ATOM 2243 N N . ALA A 1 285 ? 2.559 -1.696 -2.402 1.00 90.06 285 ALA A N 1
ATOM 2244 C CA . ALA A 1 285 ? 2.895 -2.568 -1.271 1.00 90.06 285 ALA A CA 1
ATOM 2245 C C . ALA A 1 285 ? 2.585 -4.076 -1.427 1.00 90.06 285 ALA A C 1
ATOM 2247 O O . ALA A 1 285 ? 2.747 -4.838 -0.469 1.00 90.06 285 ALA A O 1
ATOM 2248 N N . TRP A 1 286 ? 2.212 -4.545 -2.624 1.00 93.12 286 TRP A N 1
ATOM 2249 C CA . TRP A 1 286 ? 1.876 -5.953 -2.873 1.00 93.12 286 TRP A CA 1
ATOM 2250 C C . TRP A 1 286 ? 2.897 -6.692 -3.748 1.00 93.12 286 TRP A C 1
ATOM 2252 O O . TRP A 1 286 ? 3.320 -6.209 -4.800 1.00 93.12 286 TRP A O 1
ATOM 2262 N N . ILE A 1 287 ? 3.212 -7.940 -3.365 1.00 93.44 287 ILE A N 1
ATOM 2263 C CA . ILE A 1 287 ? 4.028 -8.868 -4.176 1.00 93.44 287 ILE A CA 1
ATOM 2264 C C . ILE A 1 287 ? 3.396 -9.068 -5.559 1.00 93.44 287 ILE A C 1
ATOM 2266 O O . ILE A 1 287 ? 4.093 -9.069 -6.570 1.00 93.44 287 ILE A O 1
ATOM 2270 N N . GLU A 1 288 ? 2.071 -9.202 -5.608 1.00 93.50 288 GLU A N 1
ATOM 2271 C CA . GLU A 1 288 ? 1.320 -9.390 -6.850 1.00 93.50 288 GLU A CA 1
ATOM 2272 C C . GLU A 1 288 ? 1.546 -8.232 -7.837 1.00 93.50 288 GLU A C 1
ATOM 2274 O O . GLU A 1 288 ? 1.792 -8.466 -9.020 1.00 93.50 288 GLU A O 1
ATOM 2279 N N . THR A 1 289 ? 1.566 -6.991 -7.349 1.00 93.94 289 THR A N 1
ATOM 2280 C CA . THR A 1 289 ? 1.840 -5.798 -8.159 1.00 93.94 289 THR A CA 1
ATOM 2281 C C . THR A 1 289 ? 3.265 -5.784 -8.697 1.00 93.94 289 THR A C 1
ATOM 2283 O O . THR A 1 289 ? 3.471 -5.506 -9.881 1.00 93.94 289 THR A O 1
ATOM 2286 N N . ALA A 1 290 ? 4.252 -6.145 -7.871 1.00 95.00 290 ALA A N 1
ATOM 2287 C CA . ALA A 1 290 ? 5.636 -6.289 -8.321 1.00 95.00 290 ALA A CA 1
ATOM 2288 C C . ALA A 1 290 ? 5.770 -7.365 -9.416 1.00 95.00 290 ALA A C 1
ATOM 2290 O O . ALA A 1 290 ? 6.452 -7.160 -10.419 1.00 95.00 290 ALA A O 1
ATOM 2291 N N . MET A 1 291 ? 5.070 -8.495 -9.269 1.00 95.00 291 MET A N 1
ATOM 2292 C CA . MET A 1 291 ? 5.056 -9.557 -10.278 1.00 95.00 291 MET A CA 1
ATOM 2293 C C . MET A 1 291 ? 4.372 -9.105 -11.573 1.00 95.00 291 MET A C 1
ATOM 2295 O O . MET A 1 291 ? 4.909 -9.318 -12.659 1.00 95.00 291 MET A O 1
ATOM 2299 N N . LYS A 1 292 ? 3.219 -8.431 -11.481 1.00 95.50 292 LYS A N 1
ATOM 2300 C CA . LYS A 1 292 ? 2.515 -7.860 -12.639 1.00 95.50 292 LYS A CA 1
ATOM 2301 C C . LYS A 1 292 ? 3.397 -6.875 -13.403 1.00 95.50 292 LYS A C 1
ATOM 2303 O O . LYS A 1 292 ? 3.443 -6.926 -14.634 1.00 95.50 292 LYS A O 1
ATOM 2308 N N . SER A 1 293 ? 4.117 -5.997 -12.702 1.00 97.06 293 SER A N 1
ATOM 2309 C CA . SER A 1 293 ? 5.000 -5.024 -13.347 1.00 97.06 293 SER A CA 1
ATOM 2310 C C . SER A 1 293 ? 6.220 -5.680 -14.001 1.00 97.06 293 SER A C 1
ATOM 2312 O O . SER A 1 293 ? 6.592 -5.286 -15.109 1.00 97.06 293 SER A O 1
ATOM 2314 N N . ALA A 1 294 ? 6.779 -6.729 -13.389 1.00 95.62 294 ALA A N 1
ATOM 2315 C CA . ALA A 1 294 ? 7.841 -7.538 -13.983 1.00 95.62 294 ALA A CA 1
ATOM 2316 C C . ALA A 1 294 ? 7.373 -8.265 -15.255 1.00 95.62 294 ALA A C 1
ATOM 2318 O O . ALA A 1 294 ? 8.031 -8.166 -16.289 1.00 95.62 294 ALA A O 1
ATOM 2319 N N . ILE A 1 295 ? 6.203 -8.915 -15.227 1.00 96.00 295 ILE A N 1
ATOM 2320 C CA . ILE A 1 295 ? 5.617 -9.591 -16.400 1.00 96.00 295 ILE A CA 1
ATOM 2321 C C . ILE A 1 295 ? 5.361 -8.591 -17.531 1.00 96.00 295 ILE A C 1
ATOM 2323 O O . ILE A 1 295 ? 5.681 -8.874 -18.688 1.00 96.00 295 ILE A O 1
ATOM 2327 N N . ARG A 1 296 ? 4.835 -7.399 -17.215 1.00 96.38 296 ARG A N 1
ATOM 2328 C CA . ARG A 1 296 ? 4.659 -6.311 -18.189 1.00 96.38 296 ARG A CA 1
ATOM 2329 C C . ARG A 1 296 ? 5.988 -5.947 -18.852 1.00 96.38 296 ARG A C 1
ATOM 2331 O O . ARG A 1 296 ? 6.053 -5.887 -20.077 1.00 96.38 296 ARG A O 1
ATOM 2338 N N . ALA A 1 297 ? 7.028 -5.689 -18.061 1.00 96.19 297 ALA A N 1
ATOM 2339 C CA . ALA A 1 297 ? 8.327 -5.284 -18.589 1.00 96.19 297 ALA A CA 1
ATOM 2340 C C . ALA A 1 297 ? 8.973 -6.394 -19.433 1.00 96.19 297 ALA A C 1
ATOM 2342 O O . ALA A 1 297 ? 9.377 -6.132 -20.562 1.00 96.19 297 ALA A O 1
ATOM 2343 N N . ALA A 1 298 ? 8.969 -7.640 -18.951 1.00 95.00 298 ALA A N 1
ATOM 2344 C CA . ALA A 1 298 ? 9.472 -8.795 -19.694 1.00 95.00 298 ALA A CA 1
ATOM 2345 C C . ALA A 1 298 ? 8.718 -9.009 -21.018 1.00 95.00 298 ALA A C 1
ATOM 2347 O O . ALA A 1 298 ? 9.328 -9.250 -22.056 1.00 95.00 298 ALA A O 1
ATOM 2348 N N . THR A 1 299 ? 7.392 -8.840 -21.015 1.00 95.25 299 THR A N 1
ATOM 2349 C CA . THR A 1 299 ? 6.575 -8.920 -22.236 1.00 95.25 299 THR A CA 1
ATOM 2350 C C . THR A 1 299 ? 6.953 -7.830 -23.240 1.00 95.25 299 THR A C 1
ATOM 2352 O O . THR A 1 299 ? 7.014 -8.091 -24.441 1.00 95.25 299 THR A O 1
ATOM 2355 N N . ASN A 1 300 ? 7.209 -6.606 -22.769 1.00 93.38 300 ASN A N 1
ATOM 2356 C CA . ASN A 1 300 ? 7.630 -5.499 -23.628 1.00 93.38 300 ASN A CA 1
ATOM 2357 C C . ASN A 1 300 ? 9.026 -5.737 -24.216 1.00 93.38 300 ASN A C 1
ATOM 2359 O O . ASN A 1 300 ? 9.207 -5.540 -25.413 1.00 93.38 300 ASN A O 1
ATOM 2363 N N . ILE A 1 301 ? 9.967 -6.216 -23.398 1.00 94.31 301 ILE A N 1
ATOM 2364 C CA . ILE A 1 301 ? 11.318 -6.616 -23.814 1.00 94.31 301 ILE A CA 1
ATOM 2365 C C . ILE A 1 301 ? 11.244 -7.697 -24.893 1.00 94.31 301 ILE A C 1
ATOM 2367 O O . ILE A 1 301 ? 11.843 -7.543 -25.951 1.00 94.31 301 ILE A O 1
ATOM 2371 N N . ASN A 1 302 ? 10.448 -8.748 -24.678 1.00 93.19 302 ASN A N 1
ATOM 2372 C CA . ASN A 1 302 ? 10.305 -9.838 -25.643 1.00 93.19 302 ASN A CA 1
ATOM 2373 C C . ASN A 1 302 ? 9.733 -9.353 -26.987 1.00 93.19 302 ASN A C 1
ATOM 2375 O O . ASN A 1 302 ? 10.199 -9.749 -28.052 1.00 93.19 302 ASN A O 1
ATOM 2379 N N . LYS A 1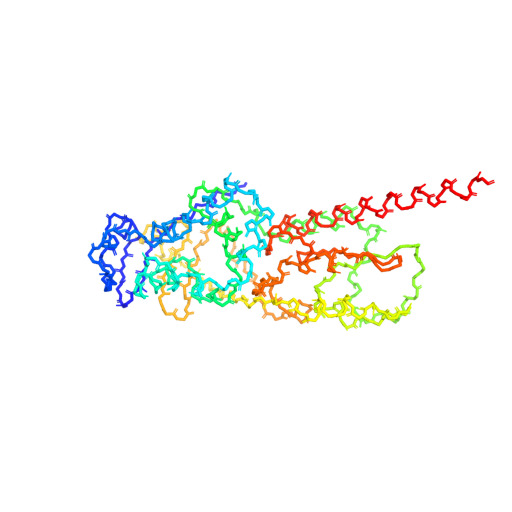 303 ? 8.743 -8.450 -26.951 1.00 91.56 303 LYS A N 1
ATOM 2380 C CA . LYS A 1 303 ? 8.186 -7.825 -28.164 1.00 91.56 303 LYS A CA 1
ATOM 2381 C C . LYS A 1 303 ? 9.194 -6.928 -28.882 1.00 91.56 303 LYS A C 1
ATOM 2383 O O . LYS A 1 303 ? 9.142 -6.835 -30.103 1.00 91.56 303 LYS A O 1
ATOM 2388 N N . GLU A 1 304 ? 10.054 -6.235 -28.142 1.00 90.44 304 GLU A N 1
ATOM 2389 C CA . GLU A 1 304 ? 11.108 -5.390 -28.706 1.00 90.44 304 GLU A CA 1
ATOM 2390 C C . GLU A 1 304 ? 12.189 -6.244 -29.376 1.00 90.44 304 GLU A C 1
ATOM 2392 O O . GLU A 1 304 ? 12.495 -6.013 -30.541 1.00 90.44 304 GLU A O 1
ATOM 2397 N N . ALA A 1 305 ? 12.661 -7.294 -28.699 1.00 86.31 305 ALA A N 1
ATOM 2398 C CA . ALA A 1 305 ? 13.640 -8.234 -29.239 1.00 86.31 305 ALA A CA 1
ATOM 2399 C C . ALA A 1 305 ? 13.157 -8.905 -30.537 1.00 86.31 305 ALA A C 1
ATOM 2401 O O . ALA A 1 305 ? 13.888 -8.939 -31.525 1.00 86.31 305 ALA A O 1
ATOM 2402 N N . ALA A 1 306 ? 11.897 -9.354 -30.576 1.00 84.88 306 ALA A N 1
ATOM 2403 C CA . ALA A 1 306 ? 11.315 -9.969 -31.771 1.00 84.88 306 ALA A CA 1
ATOM 2404 C C . ALA A 1 306 ? 11.245 -9.010 -32.977 1.00 84.88 306 ALA A C 1
ATOM 2406 O O . ALA A 1 306 ? 11.382 -9.438 -34.119 1.00 84.88 306 ALA A O 1
ATOM 2407 N N . ARG A 1 307 ? 11.042 -7.705 -32.742 1.00 81.06 307 ARG A N 1
ATOM 2408 C CA . ARG A 1 307 ? 11.023 -6.695 -33.815 1.00 81.06 307 ARG A CA 1
ATOM 2409 C C . ARG A 1 307 ? 12.415 -6.394 -34.352 1.00 81.06 307 ARG A C 1
ATOM 2411 O O . ARG A 1 307 ? 12.544 -6.125 -35.538 1.00 81.06 307 ARG A O 1
ATOM 2418 N N . THR A 1 308 ? 13.433 -6.413 -33.494 1.00 70.00 308 THR A N 1
ATOM 2419 C CA . THR A 1 308 ? 14.824 -6.221 -33.921 1.00 70.00 308 THR A CA 1
ATOM 2420 C C . THR A 1 308 ? 15.290 -7.394 -34.783 1.00 70.00 308 THR A C 1
ATOM 2422 O O . THR A 1 308 ? 15.804 -7.162 -35.867 1.00 70.00 308 THR A O 1
ATOM 2425 N N . GLN A 1 309 ? 14.973 -8.634 -34.391 1.00 63.09 309 GLN A N 1
ATOM 2426 C CA . GLN A 1 309 ? 15.311 -9.827 -35.181 1.00 63.09 309 GLN A CA 1
ATOM 2427 C C . GLN A 1 309 ? 14.683 -9.824 -36.585 1.00 63.09 309 GLN A C 1
ATOM 2429 O O . GLN A 1 309 ? 15.349 -10.173 -37.548 1.00 63.09 309 GLN A O 1
ATOM 2434 N N . GLN A 1 310 ? 13.435 -9.361 -36.731 1.00 59.78 310 GLN A N 1
ATOM 2435 C CA . GLN A 1 310 ? 12.793 -9.234 -38.051 1.00 59.78 310 GLN A CA 1
ATOM 2436 C C . GLN A 1 310 ? 13.408 -8.151 -38.949 1.00 59.78 310 GLN A C 1
ATOM 2438 O O . GLN A 1 310 ? 13.255 -8.218 -40.164 1.00 59.78 310 GLN A O 1
ATOM 2443 N N . HIS A 1 311 ? 14.053 -7.137 -38.370 1.00 57.28 311 HIS A N 1
ATOM 2444 C CA . HIS A 1 311 ? 14.704 -6.069 -39.129 1.00 57.28 311 HIS A CA 1
ATOM 2445 C C . HIS A 1 311 ? 16.124 -6.430 -39.576 1.00 57.28 311 HIS A C 1
ATOM 2447 O O . HIS A 1 311 ? 16.577 -5.867 -40.564 1.00 57.28 311 HIS A O 1
ATOM 2453 N N . ASP A 1 312 ? 16.793 -7.355 -38.883 1.00 53.38 312 ASP A N 1
ATOM 2454 C CA . ASP A 1 312 ? 18.146 -7.814 -39.223 1.00 53.38 312 ASP A CA 1
ATOM 2455 C C . ASP A 1 312 ? 18.148 -8.955 -40.273 1.00 53.38 312 ASP A C 1
ATOM 2457 O O . ASP A 1 312 ? 19.201 -9.309 -40.800 1.00 53.38 312 ASP A O 1
ATOM 2461 N N . GLU A 1 313 ? 16.979 -9.526 -40.597 1.00 48.41 313 GLU A N 1
ATOM 2462 C CA . GLU A 1 313 ? 16.787 -10.582 -41.614 1.00 48.41 313 GLU A CA 1
ATOM 2463 C C . GLU A 1 313 ? 16.344 -10.057 -43.007 1.00 48.41 313 GLU A C 1
ATOM 2465 O O . GLU A 1 313 ? 16.094 -10.861 -43.909 1.00 48.41 313 GLU A O 1
ATOM 2470 N N . LEU A 1 314 ? 16.252 -8.731 -43.203 1.00 40.19 314 LEU A N 1
ATOM 2471 C CA . LEU A 1 314 ? 15.861 -8.046 -44.455 1.00 40.19 314 LEU A CA 1
ATOM 2472 C C . LEU A 1 314 ? 16.988 -7.161 -44.999 1.00 40.19 314 LEU A C 1
ATOM 2474 O O . LEU A 1 314 ? 17.148 -7.133 -46.241 1.00 40.19 314 LEU A O 1
#

Secondary structure (DSSP, 8-state):
-EEE---EEEEEETTEEEEHHHHHH-GGGG-----TTTTT--HHHHHHHHTHHHHHHHHHH-HHHHHHHHTTSBHHHHHHTSS--HHHHHHHHHHTT-GGGTTSBHHHHHHHHHHSSTTS-EEE-TT-THHHHHHHHHHTTTTS-TT--S-S-------S-EEE-S-HHHHTTS--SSPPPHHHHHHHHH--EE---------SS-GGGTTT--SSEEEESSTT-EEEPPSS--SS---------TTTSSSEE-PPTTGGGGHHHHH--BTTEEE-SGGGSSSTT-HHHHHHHHHHHHHHHHHHHHHHHHHHT-

InterPro domains:
  IPR002937 Amine oxidase [PF01593] (156-236)
  IPR002937 Amine oxidase [PF01593] (241-301)
  IPR036188 FAD/NAD(P)-binding domain superfamily [G3DSA:3.50.50.60] (141-218)
  IPR036188 FAD/NAD(P)-binding domain superfamily [SSF51905] (2-303)
  IPR050281 Flavin monoamine oxidase and related enzymes [PTHR10742] (155-224)

Radius of gyration: 23.17 Å; chains: 1; bounding box: 61×46×72 Å